Protein AF-A0A965MC93-F1 (afdb_monomer_lite)

pLDDT: mean 71.39, std 23.93, range [24.12, 95.5]

Structure (mmCIF, N/CA/C/O backbone):
data_AF-A0A965MC93-F1
#
_entry.id   AF-A0A965MC93-F1
#
loop_
_atom_site.group_PDB
_atom_site.id
_atom_site.type_symbol
_atom_site.label_atom_id
_atom_site.label_alt_id
_atom_site.label_comp_id
_atom_site.label_asym_id
_atom_site.label_entity_id
_atom_site.label_seq_id
_atom_site.pdbx_PDB_ins_code
_atom_site.Cartn_x
_atom_site.Cartn_y
_atom_site.Cartn_z
_atom_site.occupancy
_atom_site.B_iso_or_equiv
_atom_site.auth_seq_id
_atom_site.auth_comp_id
_atom_site.auth_asym_id
_atom_site.auth_atom_id
_atom_site.pdbx_PDB_model_num
ATOM 1 N N . MET A 1 1 ? -0.586 -30.052 -38.238 1.00 35.34 1 MET A N 1
ATOM 2 C CA . MET A 1 1 ? -1.364 -30.406 -37.027 1.00 35.34 1 MET A CA 1
ATOM 3 C C . MET A 1 1 ? -1.507 -29.169 -36.151 1.00 35.34 1 MET A C 1
ATOM 5 O O . MET A 1 1 ? -0.523 -28.481 -35.921 1.00 35.34 1 MET A O 1
ATOM 9 N N . ARG A 1 2 ? -2.743 -28.828 -35.774 1.00 31.88 2 ARG A N 1
ATOM 10 C CA . ARG A 1 2 ? -3.119 -27.578 -35.096 1.00 31.88 2 ARG A CA 1
ATOM 11 C C . ARG A 1 2 ? -2.665 -27.568 -33.629 1.00 31.88 2 ARG A C 1
ATOM 13 O O . ARG A 1 2 ? -2.900 -28.540 -32.922 1.00 31.88 2 ARG A O 1
ATOM 20 N N . ARG A 1 3 ? -2.168 -26.423 -33.151 1.00 27.72 3 ARG A N 1
ATOM 21 C CA . ARG A 1 3 ? -2.520 -25.893 -31.823 1.00 27.72 3 ARG A CA 1
ATOM 22 C C . ARG A 1 3 ? -2.884 -24.423 -31.982 1.00 27.72 3 ARG A C 1
ATOM 24 O O . ARG A 1 3 ? -2.037 -23.551 -32.120 1.00 27.72 3 ARG A O 1
ATOM 31 N N . THR A 1 4 ? -4.185 -24.195 -32.053 1.00 34.78 4 THR A N 1
ATOM 32 C CA . THR A 1 4 ? -4.846 -22.899 -31.948 1.00 34.78 4 THR A CA 1
ATOM 33 C C . THR A 1 4 ? -4.610 -22.321 -30.556 1.00 34.78 4 THR A C 1
ATOM 35 O O . THR A 1 4 ? -5.043 -22.907 -29.568 1.00 34.78 4 THR A O 1
ATOM 38 N N . GLY A 1 5 ? -3.942 -21.172 -30.485 1.00 28.36 5 GLY A N 1
ATOM 39 C CA . GLY A 1 5 ? -3.924 -20.305 -29.312 1.00 28.36 5 GLY A CA 1
ATOM 40 C C . GLY A 1 5 ? -4.488 -18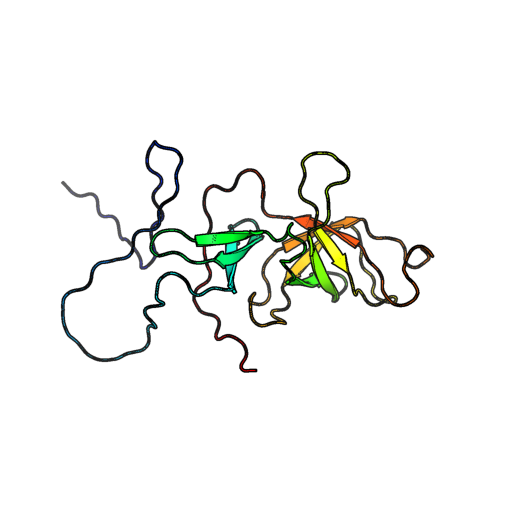.948 -29.713 1.00 28.36 5 GLY A C 1
ATOM 41 O O . GLY A 1 5 ? -3.865 -18.221 -30.482 1.00 28.36 5 GLY A O 1
ATOM 42 N N . ILE A 1 6 ? -5.687 -18.626 -29.235 1.00 34.22 6 ILE A N 1
ATOM 43 C CA . ILE A 1 6 ? -6.289 -17.300 -29.386 1.00 34.22 6 ILE A CA 1
ATOM 44 C C . ILE A 1 6 ? -5.536 -16.369 -28.432 1.00 34.22 6 ILE A C 1
ATOM 46 O O . ILE A 1 6 ? -5.734 -16.424 -27.222 1.00 34.22 6 ILE A O 1
ATOM 50 N N . CYS A 1 7 ? -4.636 -15.540 -28.963 1.00 29.81 7 CYS A N 1
ATOM 51 C CA . CYS A 1 7 ? -3.911 -14.554 -28.166 1.00 29.81 7 CYS A CA 1
ATOM 52 C C . CYS A 1 7 ? -4.697 -13.236 -28.169 1.00 29.81 7 CYS A C 1
ATOM 54 O O . CYS A 1 7 ? -4.572 -12.404 -29.067 1.00 29.81 7 CYS A O 1
ATOM 56 N N . GLY A 1 8 ? -5.587 -13.075 -27.191 1.00 32.16 8 GLY A N 1
ATOM 57 C CA . GLY A 1 8 ? -6.317 -11.829 -26.983 1.00 32.16 8 GLY A CA 1
ATOM 58 C C . GLY A 1 8 ? -5.408 -10.737 -26.412 1.00 32.16 8 GLY A C 1
ATOM 59 O O . GLY A 1 8 ? -4.901 -10.898 -25.312 1.00 32.16 8 GLY A O 1
ATOM 60 N N . ARG A 1 9 ? -5.234 -9.633 -27.159 1.00 37.16 9 ARG A N 1
ATOM 61 C CA . ARG A 1 9 ? -4.970 -8.225 -26.747 1.00 37.16 9 ARG A CA 1
ATOM 62 C C . ARG A 1 9 ? -4.252 -7.918 -25.409 1.00 37.16 9 ARG A C 1
ATOM 64 O O . ARG A 1 9 ? -4.525 -6.881 -24.809 1.00 37.16 9 ARG A O 1
ATOM 71 N N . LYS A 1 10 ? -3.312 -8.729 -24.932 1.00 31.97 10 LYS A N 1
ATOM 72 C CA . LYS A 1 10 ? -2.511 -8.403 -23.744 1.00 31.97 10 LYS A CA 1
ATOM 73 C C . LYS A 1 10 ? -1.026 -8.538 -24.042 1.00 31.97 10 LYS A C 1
ATOM 75 O O . LYS A 1 10 ? -0.585 -9.502 -24.657 1.00 31.97 10 LYS A O 1
ATOM 80 N N . THR A 1 11 ? -0.276 -7.532 -23.610 1.00 36.38 11 THR A N 1
ATOM 81 C CA . THR A 1 11 ? 1.182 -7.521 -23.522 1.00 36.38 11 THR A CA 1
ATOM 82 C C . THR A 1 11 ? 1.639 -8.766 -22.765 1.00 36.38 11 THR A C 1
ATOM 84 O O . THR A 1 11 ? 1.260 -8.965 -21.612 1.00 36.38 11 THR A O 1
ATOM 87 N N . CYS A 1 12 ? 2.426 -9.622 -23.415 1.00 29.42 12 CYS A N 1
ATOM 88 C CA . CYS A 1 12 ? 3.038 -10.774 -22.762 1.00 29.42 12 CYS A CA 1
ATOM 89 C C . CYS A 1 12 ? 4.354 -10.353 -22.099 1.00 29.42 12 CYS A C 1
ATOM 91 O O . CYS A 1 12 ? 5.204 -9.722 -22.729 1.00 29.42 12 CYS A O 1
ATOM 93 N N . VAL A 1 13 ? 4.526 -10.733 -20.834 1.00 34.88 13 VAL A N 1
ATOM 94 C CA . VAL A 1 13 ? 5.804 -10.674 -20.117 1.00 34.88 13 VAL A CA 1
ATOM 95 C C . VAL A 1 13 ? 6.437 -12.062 -20.228 1.00 34.88 13 VAL A C 1
ATOM 97 O O . VAL A 1 13 ? 5.774 -13.058 -19.948 1.00 34.88 13 VAL A O 1
ATOM 100 N N . CYS A 1 14 ? 7.692 -12.159 -20.669 1.00 28.88 14 CYS A N 1
ATOM 101 C CA . CYS A 1 14 ? 8.417 -13.433 -20.734 1.00 28.88 14 CYS A CA 1
ATOM 102 C C . CYS A 1 14 ? 9.660 -13.386 -19.836 1.00 28.88 14 CYS A C 1
ATOM 104 O O . CYS A 1 14 ? 10.414 -12.412 -19.854 1.00 28.88 14 CYS A O 1
ATOM 106 N N . LYS A 1 15 ? 9.902 -14.468 -19.086 1.00 29.84 15 LYS A N 1
ATOM 107 C CA . LYS A 1 15 ? 11.112 -14.678 -18.276 1.00 29.84 15 LYS A CA 1
ATOM 108 C C . LYS A 1 15 ? 12.049 -15.666 -18.987 1.00 29.84 15 LYS A C 1
ATOM 110 O O . LYS A 1 15 ? 11.664 -16.825 -19.139 1.00 29.84 15 LYS A O 1
ATOM 115 N N . PRO A 1 16 ? 13.271 -15.290 -19.408 1.00 31.86 16 PRO A N 1
ATOM 116 C CA . PRO A 1 16 ? 14.276 -16.264 -19.809 1.00 31.86 16 PRO A CA 1
ATOM 117 C C . PRO A 1 16 ? 14.968 -16.864 -18.575 1.00 31.86 16 PRO A C 1
ATOM 119 O O . PRO A 1 16 ? 14.957 -16.294 -17.481 1.00 31.86 16 PRO A O 1
ATOM 122 N N . ARG A 1 17 ? 15.626 -18.013 -18.777 1.00 29.58 17 ARG A N 1
ATOM 123 C CA . ARG A 1 17 ? 16.344 -18.834 -17.775 1.00 29.58 17 ARG A CA 1
ATOM 124 C C . ARG A 1 17 ? 17.416 -18.113 -16.930 1.00 29.58 17 ARG A C 1
ATOM 126 O O . ARG A 1 17 ? 17.973 -18.736 -16.039 1.00 29.58 17 ARG A O 1
ATOM 133 N N . SER A 1 18 ? 17.697 -16.833 -17.169 1.00 34.28 18 SER A N 1
ATOM 134 C CA . SER A 1 18 ? 18.716 -16.030 -16.476 1.00 34.28 18 SER A CA 1
ATOM 135 C C . SER A 1 18 ? 18.192 -15.207 -15.288 1.00 34.28 18 SER A C 1
ATOM 137 O O . SER A 1 18 ? 18.920 -14.380 -14.747 1.00 34.28 18 SER A O 1
ATOM 139 N N . GLY A 1 19 ? 16.929 -15.383 -14.881 1.00 32.41 19 GLY A N 1
ATOM 140 C CA . GLY A 1 19 ? 16.374 -14.713 -13.693 1.00 32.41 19 GLY A CA 1
ATOM 141 C C . GLY A 1 19 ? 16.020 -13.229 -13.878 1.00 32.41 19 GLY A C 1
ATOM 142 O O . GLY A 1 19 ? 15.586 -12.592 -12.924 1.00 32.41 19 GLY A O 1
ATOM 143 N N . ARG A 1 20 ? 16.139 -12.680 -15.094 1.00 29.98 20 ARG A N 1
ATOM 144 C CA . ARG A 1 20 ? 15.870 -11.269 -15.421 1.00 29.98 20 ARG A CA 1
ATOM 145 C C . ARG A 1 20 ? 14.564 -11.116 -16.209 1.00 29.98 20 ARG A C 1
ATOM 147 O O . ARG A 1 20 ? 14.372 -11.780 -17.221 1.00 29.98 20 ARG A O 1
ATOM 154 N N . TRP A 1 21 ? 13.685 -10.217 -15.774 1.00 35.75 21 TRP A N 1
ATOM 155 C CA . TRP A 1 21 ? 12.392 -9.954 -16.422 1.00 35.75 21 TRP A CA 1
ATOM 156 C C . TRP A 1 21 ? 12.528 -8.960 -17.581 1.00 35.75 21 TRP A C 1
ATOM 158 O O . TRP A 1 21 ? 13.259 -7.978 -17.471 1.00 35.75 21 TRP A O 1
ATOM 168 N N . THR A 1 22 ? 11.860 -9.216 -18.711 1.00 33.00 22 THR A N 1
ATOM 169 C CA . THR A 1 22 ? 11.870 -8.350 -19.907 1.00 33.00 22 THR A CA 1
ATOM 170 C C . THR A 1 22 ? 10.449 -8.189 -20.453 1.00 33.00 22 THR A C 1
ATOM 172 O O . THR A 1 22 ? 9.697 -9.160 -20.530 1.00 33.00 22 THR A O 1
ATOM 175 N N . ILE A 1 23 ? 10.085 -6.966 -20.848 1.00 37.91 23 ILE A N 1
ATOM 176 C CA . ILE A 1 23 ? 8.825 -6.651 -21.538 1.00 37.91 23 ILE A CA 1
ATOM 177 C C . ILE A 1 23 ? 9.171 -6.316 -22.996 1.00 37.91 23 ILE A C 1
ATOM 179 O O . ILE A 1 23 ? 9.968 -5.412 -23.240 1.00 37.91 23 ILE A O 1
ATOM 183 N N . CYS A 1 24 ? 8.585 -7.029 -23.961 1.00 35.44 24 CYS A N 1
ATOM 184 C CA . CYS A 1 24 ? 8.804 -6.808 -25.396 1.00 35.44 24 CYS A CA 1
ATOM 185 C C . CYS A 1 24 ? 7.547 -6.205 -26.044 1.00 35.44 24 CYS A C 1
ATOM 187 O O . CYS A 1 24 ? 6.463 -6.776 -25.941 1.00 35.44 24 CYS A O 1
ATOM 189 N N . GLY A 1 25 ? 7.686 -5.059 -26.719 1.00 35.97 25 GLY A N 1
ATOM 190 C CA . GLY A 1 25 ? 6.600 -4.422 -27.478 1.00 35.97 25 GLY A CA 1
ATOM 191 C C . GLY A 1 25 ? 6.491 -4.924 -28.932 1.00 35.97 25 GLY A C 1
ATOM 192 O O . GLY A 1 25 ? 7.478 -5.431 -29.474 1.00 35.97 25 GLY A O 1
ATOM 193 N N . PRO A 1 26 ? 5.319 -4.788 -29.588 1.00 39.75 26 PRO A N 1
ATOM 194 C CA . PRO A 1 26 ? 5.121 -5.192 -30.983 1.00 39.75 26 PRO A CA 1
ATOM 195 C C . PRO A 1 26 ? 5.768 -4.207 -31.977 1.00 39.75 26 PRO A C 1
ATOM 197 O O . PRO A 1 26 ? 5.678 -2.992 -31.807 1.00 39.75 26 PRO A O 1
ATOM 200 N N . LYS A 1 27 ? 6.399 -4.729 -33.040 1.00 38.47 27 LYS A N 1
ATOM 201 C CA . LYS A 1 27 ? 6.907 -3.939 -34.181 1.00 38.47 27 LYS A CA 1
ATOM 202 C C . LYS A 1 27 ? 5.759 -3.576 -35.132 1.00 38.47 27 LYS A C 1
ATOM 204 O O . LYS A 1 27 ? 4.927 -4.432 -35.420 1.00 38.47 27 LYS A O 1
ATOM 209 N N . THR A 1 28 ? 5.740 -2.351 -35.660 1.00 41.00 28 THR A N 1
ATOM 210 C CA . THR A 1 28 ? 4.736 -1.878 -36.629 1.00 41.00 28 THR A CA 1
ATOM 211 C C . THR A 1 28 ? 5.352 -1.544 -37.991 1.00 41.00 28 THR A C 1
ATOM 213 O O . THR A 1 28 ? 6.271 -0.738 -38.097 1.00 41.00 28 THR A O 1
ATOM 216 N N . THR A 1 29 ? 4.773 -2.109 -39.049 1.00 38.56 29 THR A N 1
ATOM 217 C CA . THR A 1 29 ? 4.767 -1.565 -40.416 1.00 38.56 29 THR A CA 1
ATOM 218 C C . THR A 1 29 ? 3.340 -1.681 -40.953 1.00 38.56 29 THR A C 1
ATOM 220 O O . THR A 1 29 ? 2.737 -2.746 -40.848 1.00 38.56 29 THR A O 1
ATOM 223 N N . GLY A 1 30 ? 2.799 -0.601 -41.530 1.00 31.44 30 GLY A N 1
ATOM 224 C CA . GLY A 1 30 ? 1.572 -0.645 -42.342 1.00 31.44 30 GLY A CA 1
ATOM 225 C C . GLY A 1 30 ? 0.481 0.359 -41.955 1.00 31.44 30 GLY A C 1
ATOM 226 O O . GLY A 1 30 ? 0.020 0.399 -40.824 1.00 31.44 30 GLY A O 1
ATOM 227 N N . SER A 1 31 ? 0.086 1.165 -42.938 1.00 41.12 31 SER A N 1
ATOM 228 C CA . SER A 1 31 ? -0.767 2.361 -42.932 1.00 41.12 31 SER A CA 1
ATOM 229 C C . SER A 1 31 ? -2.278 2.136 -42.733 1.00 41.12 31 SER A C 1
ATOM 231 O O . SER A 1 31 ? -2.848 1.257 -43.373 1.00 41.12 31 SER A O 1
ATOM 233 N N . GLY A 1 32 ? -2.956 3.030 -41.993 1.00 27.62 32 GLY A N 1
ATOM 234 C CA . GLY A 1 32 ? -4.428 3.149 -41.999 1.00 27.62 32 GLY A CA 1
ATOM 235 C C . GLY A 1 32 ? -5.016 3.937 -40.815 1.00 27.62 32 GLY A C 1
ATOM 236 O O . GLY A 1 32 ? -4.860 3.545 -39.669 1.00 27.62 32 GLY A O 1
ATOM 237 N N . ARG A 1 33 ? -5.680 5.065 -41.102 1.00 30.86 33 ARG A N 1
ATOM 238 C CA . ARG A 1 33 ? -6.263 6.092 -40.203 1.00 30.86 33 ARG A CA 1
ATOM 239 C C . ARG A 1 33 ? -7.070 5.588 -38.982 1.00 30.86 33 ARG A C 1
ATOM 241 O O . ARG A 1 33 ? -8.071 4.910 -39.155 1.00 30.86 33 ARG A O 1
ATOM 248 N N . CYS A 1 34 ? -6.735 6.055 -37.774 1.00 30.58 34 CYS A N 1
ATOM 249 C CA . CYS A 1 34 ? -7.416 7.113 -36.990 1.00 30.58 34 CYS A CA 1
ATOM 250 C C . CYS A 1 34 ? -6.975 6.985 -35.519 1.00 30.58 34 CYS A C 1
ATOM 252 O O . CYS A 1 34 ? -7.141 5.947 -34.883 1.00 30.58 34 CYS A O 1
ATOM 254 N N . TRP A 1 35 ? -6.327 8.020 -34.994 1.00 32.94 35 TRP A N 1
ATOM 255 C CA . TRP A 1 35 ? -5.583 7.961 -33.739 1.00 32.94 35 TRP A CA 1
ATOM 256 C C . TRP A 1 35 ? -6.504 8.030 -32.516 1.00 32.94 35 TRP A C 1
ATOM 258 O O . TRP A 1 35 ? -7.171 9.039 -32.312 1.00 32.94 35 TRP A O 1
ATOM 268 N N . ARG A 1 36 ? -6.451 7.013 -31.644 1.00 25.75 36 ARG A N 1
ATOM 269 C CA . ARG A 1 36 ? -6.582 7.193 -30.184 1.00 25.75 36 ARG A CA 1
ATOM 270 C C . ARG A 1 36 ? -5.977 6.032 -29.393 1.00 25.75 36 ARG A C 1
ATOM 272 O O . ARG A 1 36 ? -6.585 5.486 -28.484 1.00 25.75 36 ARG A O 1
ATOM 279 N N . SER A 1 37 ? -4.745 5.665 -29.714 1.00 24.12 37 SER A N 1
ATOM 280 C CA . SER A 1 37 ? -3.878 5.019 -28.735 1.00 24.12 37 SER A CA 1
ATOM 281 C C . SER A 1 37 ? -2.600 5.822 -28.708 1.00 24.12 37 SER A C 1
ATOM 283 O O . SER A 1 37 ? -1.839 5.818 -29.676 1.00 24.12 37 SER A O 1
ATOM 285 N N . VAL A 1 38 ? -2.404 6.555 -27.615 1.00 28.42 38 VAL A N 1
ATOM 286 C CA . VAL A 1 38 ? -1.085 7.050 -27.249 1.00 28.42 38 VAL A CA 1
ATOM 287 C C . VAL A 1 38 ? -0.201 5.811 -27.252 1.00 28.42 38 VAL A C 1
ATOM 289 O O . VAL A 1 38 ? -0.354 4.935 -26.403 1.00 28.42 38 VAL A O 1
ATOM 292 N N . ILE A 1 39 ? 0.667 5.698 -28.257 1.00 35.91 39 ILE A N 1
ATOM 293 C CA . ILE A 1 39 ? 1.870 4.893 -28.131 1.00 35.91 39 ILE A CA 1
ATOM 294 C C . ILE A 1 39 ? 2.591 5.595 -26.993 1.00 35.91 39 ILE A C 1
ATOM 296 O O . ILE A 1 39 ? 3.244 6.616 -27.208 1.00 35.91 39 ILE A O 1
ATOM 300 N N . SER A 1 40 ? 2.354 5.169 -25.753 1.00 32.72 40 SER A N 1
ATOM 301 C CA . SER A 1 40 ? 3.154 5.703 -24.675 1.00 32.72 40 SER A CA 1
ATOM 302 C C . SER A 1 40 ? 4.541 5.182 -24.984 1.00 32.72 40 SER A C 1
ATOM 304 O O . SER A 1 40 ? 4.772 3.970 -24.974 1.00 32.72 40 SER A O 1
ATOM 306 N N . ASN A 1 41 ? 5.414 6.122 -25.336 1.00 36.22 41 ASN A N 1
ATOM 307 C CA . ASN A 1 41 ? 6.859 6.047 -25.205 1.00 36.22 41 ASN A CA 1
ATOM 308 C C . ASN A 1 41 ? 7.282 5.118 -24.055 1.00 36.22 41 ASN A C 1
ATOM 310 O O . ASN A 1 41 ? 6.478 4.910 -23.140 1.00 36.22 41 ASN A O 1
ATOM 314 N N . PRO A 1 42 ? 8.536 4.613 -24.054 1.00 49.12 42 PRO A N 1
ATOM 315 C CA . PRO A 1 42 ? 9.088 3.860 -22.924 1.00 49.12 42 PRO A CA 1
ATOM 316 C C . PRO A 1 42 ? 8.561 4.457 -21.620 1.00 49.12 42 PRO A C 1
ATOM 318 O O . PRO A 1 42 ? 8.741 5.648 -21.375 1.00 49.12 42 PRO A O 1
ATOM 321 N N . THR A 1 43 ? 7.738 3.649 -20.947 1.00 58.78 43 THR A N 1
ATOM 322 C CA . THR A 1 43 ? 6.852 3.953 -19.815 1.00 58.78 43 THR A CA 1
ATOM 323 C C . THR A 1 43 ? 7.032 5.347 -19.219 1.00 58.78 43 THR A C 1
ATOM 325 O O . THR A 1 43 ? 8.033 5.588 -18.574 1.00 58.78 43 THR A O 1
ATOM 328 N N . ALA A 1 44 ? 6.063 6.259 -19.356 1.00 70.38 44 ALA A N 1
ATOM 329 C CA . ALA A 1 44 ? 6.073 7.529 -18.618 1.00 70.38 44 ALA A CA 1
ATOM 330 C C . ALA A 1 44 ? 6.426 7.335 -17.124 1.00 70.38 44 ALA A C 1
ATOM 332 O O . ALA A 1 44 ? 6.016 6.348 -16.497 1.00 70.38 44 ALA A O 1
ATOM 333 N N . SER A 1 45 ? 7.209 8.261 -16.570 1.00 79.06 45 SER A N 1
ATOM 334 C CA . SER A 1 45 ? 7.506 8.298 -15.138 1.00 79.06 45 SER A CA 1
ATOM 335 C C . SER A 1 45 ? 6.222 8.506 -14.331 1.00 79.06 45 SER A C 1
ATOM 337 O O . SER A 1 45 ? 5.240 9.046 -14.842 1.00 79.06 45 SER A O 1
ATOM 339 N N . TRP A 1 46 ? 6.233 8.073 -13.070 1.00 84.75 46 TRP A N 1
ATOM 340 C CA . TRP A 1 46 ? 5.114 8.205 -12.132 1.00 84.75 46 TRP A CA 1
ATOM 341 C C . TRP A 1 46 ? 3.855 7.412 -12.509 1.00 84.75 46 TRP A C 1
ATOM 343 O O . TRP A 1 46 ? 2.740 7.815 -12.196 1.00 84.75 46 TRP A O 1
ATOM 353 N N . GLN A 1 47 ? 4.017 6.261 -13.155 1.00 88.06 47 GLN A N 1
ATOM 354 C CA . GLN A 1 47 ? 2.923 5.319 -13.384 1.00 88.06 47 GLN A CA 1
ATOM 355 C C . GLN A 1 47 ? 2.835 4.289 -12.260 1.00 88.06 47 GLN A C 1
ATOM 357 O O . GLN A 1 47 ? 3.870 3.843 -11.765 1.00 88.06 47 GLN A O 1
ATOM 362 N N . PRO A 1 48 ? 1.630 3.857 -11.873 1.00 90.62 48 PRO A N 1
ATOM 363 C CA . PRO A 1 48 ? 1.455 2.904 -10.792 1.00 90.62 48 PRO A CA 1
ATOM 364 C C . PRO A 1 48 ? 1.834 1.493 -11.260 1.00 90.62 48 PRO A C 1
ATOM 366 O O . PRO A 1 48 ? 1.516 1.063 -12.374 1.00 90.62 48 PRO A O 1
ATOM 369 N N . VAL A 1 49 ? 2.512 0.773 -10.375 1.00 91.00 49 VAL A N 1
ATOM 370 C CA . VAL A 1 49 ? 2.981 -0.598 -10.564 1.00 91.00 49 VAL A CA 1
ATOM 371 C C . VAL A 1 49 ? 2.230 -1.498 -9.597 1.00 91.00 49 VAL A C 1
ATOM 373 O O . VAL A 1 49 ? 2.229 -1.269 -8.384 1.00 91.00 49 VAL A O 1
ATOM 376 N N . VAL A 1 50 ? 1.580 -2.521 -10.138 1.00 91.75 50 VAL A N 1
ATOM 377 C CA . VAL A 1 50 ? 0.667 -3.391 -9.397 1.00 91.75 50 VAL A CA 1
ATOM 378 C C . VAL A 1 50 ? 0.949 -4.864 -9.658 1.00 91.75 50 VAL A C 1
ATOM 380 O O . VAL A 1 50 ? 1.474 -5.257 -10.701 1.00 91.75 50 VAL A O 1
ATOM 383 N N . THR A 1 51 ? 0.545 -5.685 -8.702 1.00 90.00 51 THR A N 1
ATOM 384 C CA . THR A 1 51 ? 0.457 -7.143 -8.804 1.00 90.00 51 THR A CA 1
ATOM 385 C C . THR A 1 51 ? -1.000 -7.565 -8.601 1.00 90.00 51 THR A C 1
ATOM 387 O O . THR A 1 51 ? -1.797 -6.771 -8.095 1.00 90.00 51 THR A O 1
ATOM 390 N N . PRO A 1 52 ? -1.373 -8.818 -8.917 1.00 87.75 52 PRO A N 1
ATOM 391 C CA . PRO A 1 52 ? -2.701 -9.337 -8.583 1.00 87.75 52 PRO A CA 1
ATOM 392 C C . PRO A 1 52 ? -3.029 -9.291 -7.082 1.00 87.75 52 PRO A C 1
ATOM 394 O O . PRO A 1 52 ? -4.199 -9.316 -6.716 1.00 87.75 52 PRO A O 1
ATOM 397 N N . ARG A 1 53 ? -2.006 -9.241 -6.215 1.00 89.12 53 ARG A N 1
ATOM 398 C CA . ARG A 1 53 ? -2.164 -9.197 -4.755 1.00 89.12 53 ARG A CA 1
ATOM 399 C C . ARG A 1 53 ? -2.302 -7.780 -4.206 1.00 89.12 53 ARG A C 1
ATOM 401 O O . ARG A 1 53 ? -2.920 -7.603 -3.165 1.00 89.12 53 ARG A O 1
ATOM 408 N N . GLY A 1 54 ? -1.732 -6.783 -4.878 1.00 91.88 54 GLY A N 1
ATOM 409 C CA . GLY A 1 54 ? -1.760 -5.400 -4.414 1.00 91.88 54 GLY A CA 1
ATOM 410 C C . GLY A 1 54 ? -0.765 -4.493 -5.129 1.00 91.88 54 GLY A C 1
ATOM 411 O O . GLY A 1 54 ? -0.063 -4.898 -6.062 1.00 91.88 54 GLY A O 1
ATOM 412 N N . ILE A 1 55 ? -0.712 -3.242 -4.686 1.00 93.00 55 ILE A N 1
ATOM 413 C CA . ILE A 1 55 ? 0.213 -2.236 -5.211 1.00 93.00 55 ILE A CA 1
ATOM 414 C C . ILE A 1 55 ? 1.638 -2.533 -4.758 1.00 93.00 55 ILE A C 1
ATOM 416 O O . ILE A 1 55 ? 1.884 -2.864 -3.605 1.00 93.00 55 ILE A O 1
ATOM 420 N N . VAL A 1 56 ? 2.577 -2.357 -5.684 1.00 92.31 56 VAL A N 1
ATOM 421 C CA . VAL A 1 56 ? 4.016 -2.465 -5.422 1.00 92.31 56 VAL A CA 1
ATOM 422 C C . VAL A 1 56 ? 4.640 -1.086 -5.256 1.00 92.31 56 VAL A C 1
ATOM 424 O O . VAL A 1 56 ? 5.486 -0.885 -4.390 1.00 92.31 56 VAL A O 1
ATOM 427 N N . GLY A 1 57 ? 4.231 -0.125 -6.087 1.00 91.50 57 GLY A N 1
ATOM 428 C CA . GLY A 1 57 ? 4.827 1.204 -6.093 1.00 91.50 57 GLY A CA 1
ATOM 429 C C . GLY A 1 57 ? 4.519 1.987 -7.359 1.00 91.50 57 GLY A C 1
ATOM 430 O O . GLY A 1 57 ? 3.468 1.808 -7.973 1.00 91.50 57 GLY A O 1
ATOM 431 N N . LYS A 1 58 ? 5.445 2.854 -7.764 1.00 89.75 58 LYS A N 1
ATOM 432 C CA . LYS A 1 58 ? 5.334 3.683 -8.971 1.00 89.75 58 LYS A CA 1
ATOM 433 C C . LYS A 1 58 ? 6.635 3.715 -9.766 1.00 89.75 58 LYS A C 1
ATOM 435 O O . LYS A 1 58 ? 7.719 3.543 -9.212 1.00 89.75 58 LYS A O 1
ATOM 440 N N . THR A 1 59 ? 6.550 3.940 -11.072 1.00 89.06 59 THR A N 1
ATOM 441 C CA . THR A 1 59 ? 7.733 4.089 -11.923 1.00 89.06 59 THR A CA 1
ATOM 442 C C . THR A 1 59 ? 8.480 5.368 -11.548 1.00 89.06 59 THR A C 1
ATOM 444 O O . THR A 1 59 ? 7.896 6.444 -11.433 1.00 89.06 59 THR A O 1
ATOM 447 N N . GLY A 1 60 ? 9.785 5.245 -11.326 1.00 85.44 60 GLY A N 1
ATOM 448 C CA . GLY A 1 60 ? 10.696 6.361 -11.106 1.00 85.44 60 GLY A CA 1
ATOM 449 C C . GLY A 1 60 ? 11.437 6.684 -12.398 1.00 85.44 60 GLY A C 1
ATOM 450 O O . GLY A 1 60 ? 10.848 7.137 -13.379 1.00 85.44 60 GLY A O 1
ATOM 451 N N . THR A 1 61 ? 12.745 6.427 -12.412 1.00 82.19 61 THR A N 1
ATOM 452 C CA . THR A 1 61 ? 13.590 6.649 -13.589 1.00 82.19 61 THR A CA 1
ATOM 453 C C . THR A 1 61 ? 13.301 5.627 -14.681 1.00 82.19 61 THR A C 1
ATOM 455 O O . THR A 1 61 ? 13.435 4.420 -14.472 1.00 82.19 61 THR A O 1
ATOM 458 N N . VAL A 1 62 ? 12.979 6.120 -15.871 1.00 84.19 62 VAL A N 1
ATOM 459 C CA . VAL A 1 62 ? 12.695 5.295 -17.045 1.00 84.19 62 VAL A CA 1
ATOM 460 C C . VAL A 1 62 ? 13.856 5.427 -18.021 1.00 84.19 62 VAL A C 1
ATOM 462 O O . VAL A 1 62 ? 14.172 6.516 -18.493 1.00 84.19 62 VAL A O 1
ATOM 465 N N . GLY A 1 63 ? 14.517 4.308 -18.295 1.00 77.69 63 GLY A N 1
ATOM 466 C CA . GLY A 1 63 ? 15.523 4.174 -19.337 1.00 77.69 63 GLY A CA 1
ATOM 467 C C . GLY A 1 63 ? 14.924 3.650 -20.642 1.00 77.69 63 GLY A C 1
ATOM 468 O O . GLY A 1 63 ? 13.732 3.377 -20.755 1.00 77.69 63 GLY A O 1
ATOM 469 N N . ARG A 1 64 ? 15.781 3.464 -21.650 1.00 76.44 64 ARG A N 1
ATOM 470 C CA . ARG A 1 64 ? 15.355 2.972 -22.973 1.00 76.44 64 ARG A CA 1
ATOM 471 C C . ARG A 1 64 ? 14.830 1.533 -22.943 1.00 76.44 64 ARG A C 1
ATOM 473 O O . ARG A 1 64 ? 13.961 1.191 -23.734 1.00 76.44 64 ARG A O 1
ATOM 480 N N . THR A 1 65 ? 15.378 0.700 -22.059 1.00 78.56 65 THR A N 1
ATOM 481 C CA . THR A 1 65 ? 15.082 -0.743 -21.973 1.00 78.56 65 THR A CA 1
ATOM 482 C C . THR A 1 65 ? 14.708 -1.207 -20.567 1.00 78.56 65 THR A C 1
ATOM 484 O O . THR A 1 65 ? 14.224 -2.322 -20.397 1.00 78.56 65 THR A O 1
ATOM 487 N N . THR A 1 66 ? 14.933 -0.376 -19.551 1.00 76.38 66 THR A N 1
ATOM 488 C CA . THR A 1 66 ? 14.702 -0.707 -18.143 1.00 76.38 66 THR A CA 1
ATOM 489 C C . THR A 1 66 ? 14.030 0.457 -17.436 1.00 76.38 66 THR A C 1
ATOM 491 O O . THR A 1 66 ? 14.235 1.612 -17.795 1.00 76.38 66 THR A O 1
ATOM 494 N N . THR A 1 67 ? 13.236 0.155 -16.413 1.00 82.19 67 THR A N 1
ATOM 495 C CA . THR A 1 67 ? 12.588 1.162 -15.567 1.00 82.19 67 THR A CA 1
ATOM 496 C C . THR A 1 67 ? 12.858 0.823 -14.114 1.00 82.19 67 THR A C 1
ATOM 498 O O . THR A 1 67 ? 12.710 -0.329 -13.707 1.00 82.19 67 THR A O 1
ATOM 501 N N . ARG A 1 68 ? 13.269 1.822 -13.336 1.00 86.00 68 ARG A N 1
ATOM 502 C CA . ARG A 1 68 ? 13.375 1.718 -11.882 1.00 86.00 68 ARG A CA 1
ATOM 503 C C . ARG A 1 68 ? 12.005 1.970 -11.269 1.00 86.00 68 ARG A C 1
ATOM 505 O O . ARG A 1 68 ? 11.333 2.930 -11.643 1.00 86.00 68 ARG A O 1
ATOM 512 N N . VAL A 1 69 ? 11.603 1.117 -10.337 1.00 88.50 69 VAL A N 1
ATOM 513 C CA . VAL A 1 69 ? 10.346 1.247 -9.593 1.00 88.50 69 VAL A CA 1
ATOM 514 C C . VAL A 1 69 ? 10.675 1.712 -8.182 1.00 88.50 69 VAL A C 1
ATOM 516 O O . VAL A 1 69 ? 11.558 1.156 -7.538 1.00 88.50 69 VAL A O 1
ATOM 519 N N . MET A 1 70 ? 9.977 2.747 -7.732 1.00 89.56 70 MET A N 1
ATOM 520 C CA . MET A 1 70 ? 9.987 3.212 -6.353 1.00 89.56 70 MET A CA 1
ATOM 521 C C . MET A 1 70 ? 8.881 2.466 -5.608 1.00 89.56 70 MET A C 1
ATOM 523 O O . MET A 1 70 ? 7.716 2.564 -5.997 1.00 89.56 70 MET A O 1
ATOM 527 N N . LEU A 1 71 ? 9.255 1.685 -4.598 1.00 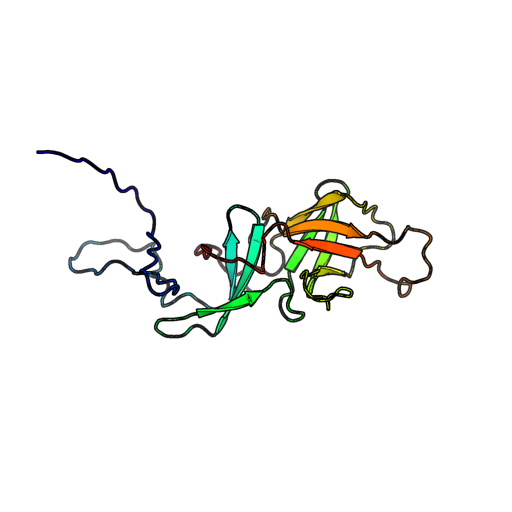90.12 71 LEU A N 1
ATOM 528 C CA . LEU A 1 71 ? 8.336 0.838 -3.837 1.00 90.12 71 LEU A CA 1
ATOM 529 C C . LEU A 1 71 ? 7.495 1.662 -2.862 1.00 90.12 71 LEU A C 1
ATOM 531 O O . LEU A 1 71 ? 7.938 2.709 -2.408 1.00 90.12 71 LEU A O 1
ATOM 535 N N . ILE A 1 72 ? 6.320 1.159 -2.479 1.00 91.50 72 ILE A N 1
ATOM 536 C CA . ILE A 1 72 ? 5.491 1.780 -1.427 1.00 91.50 72 ILE A CA 1
ATOM 537 C C . ILE A 1 72 ? 6.163 1.795 -0.047 1.00 91.50 72 ILE A C 1
ATOM 539 O O . ILE A 1 72 ? 5.790 2.604 0.793 1.00 91.50 72 ILE A O 1
ATOM 543 N N . SER A 1 73 ? 7.160 0.933 0.166 1.00 88.25 73 SER A N 1
ATOM 544 C CA . SER A 1 73 ? 7.995 0.904 1.369 1.00 88.25 73 SER A CA 1
ATOM 545 C C . SER A 1 73 ? 9.083 1.982 1.383 1.00 88.25 73 SER A C 1
ATOM 547 O O . SER A 1 73 ? 9.834 2.067 2.345 1.00 88.25 73 SER A O 1
ATOM 549 N N . ASP A 1 74 ? 9.206 2.782 0.323 1.00 87.81 74 ASP A N 1
ATOM 550 C CA . ASP A 1 74 ? 10.101 3.938 0.271 1.00 87.81 74 ASP A CA 1
ATOM 551 C C . ASP A 1 74 ? 9.374 5.183 0.807 1.00 87.81 74 ASP A C 1
ATOM 553 O O . ASP A 1 74 ? 8.222 5.450 0.448 1.00 87.81 74 ASP A O 1
ATOM 557 N N . GLU A 1 75 ? 10.042 5.987 1.632 1.00 88.19 75 GLU A N 1
ATOM 558 C CA . GLU A 1 75 ? 9.503 7.237 2.194 1.00 88.19 75 GLU A CA 1
ATOM 559 C C . GLU A 1 75 ? 9.107 8.258 1.107 1.00 88.19 75 GLU A C 1
ATOM 561 O O . GLU A 1 75 ? 8.196 9.077 1.281 1.00 88.19 75 GLU A O 1
ATOM 566 N N . ASN A 1 76 ? 9.750 8.194 -0.063 1.00 88.25 76 ASN A N 1
ATOM 567 C CA . ASN A 1 76 ? 9.446 9.047 -1.211 1.00 88.25 76 ASN A CA 1
ATOM 568 C C . ASN A 1 76 ? 8.190 8.582 -1.974 1.00 88.25 76 ASN A C 1
ATOM 570 O O . ASN A 1 76 ? 7.613 9.329 -2.785 1.00 88.25 76 ASN A O 1
ATOM 574 N N . CYS A 1 77 ? 7.719 7.358 -1.724 1.00 88.62 77 CYS A N 1
ATOM 575 C CA . CYS A 1 77 ? 6.519 6.817 -2.343 1.00 88.62 77 CYS A CA 1
ATOM 576 C C . CYS A 1 77 ? 5.264 7.122 -1.529 1.00 88.62 77 CYS A C 1
ATOM 578 O O . CYS A 1 77 ? 4.657 6.252 -0.915 1.00 88.62 77 CYS A O 1
ATOM 580 N N . LYS A 1 78 ? 4.817 8.374 -1.611 1.00 92.62 78 LYS A N 1
ATOM 581 C CA . LYS A 1 78 ? 3.547 8.794 -1.013 1.00 92.62 78 LYS A CA 1
ATOM 582 C C . LYS A 1 78 ? 2.361 8.283 -1.830 1.00 92.62 78 LYS A C 1
ATOM 584 O O . LYS A 1 78 ? 2.305 8.511 -3.044 1.00 92.62 78 LYS A O 1
ATOM 589 N N . VAL A 1 79 ? 1.411 7.638 -1.158 1.00 93.62 79 VAL A N 1
ATOM 590 C CA . VAL A 1 79 ? 0.167 7.119 -1.741 1.00 93.62 79 VAL A CA 1
ATOM 591 C C . VAL A 1 79 ? -1.015 7.619 -0.920 1.00 93.62 79 VAL A C 1
ATOM 593 O O . VAL A 1 79 ? -1.047 7.452 0.295 1.00 93.62 79 VAL A O 1
ATOM 596 N N . SER A 1 80 ? -2.005 8.232 -1.563 1.00 94.62 80 SER A N 1
ATOM 597 C CA . SER A 1 80 ? -3.238 8.617 -0.875 1.00 94.62 80 SER A CA 1
ATOM 598 C C . SER A 1 80 ? -4.149 7.407 -0.702 1.00 94.62 80 SER A C 1
ATOM 600 O O . SER A 1 80 ? -4.517 6.751 -1.683 1.00 94.62 80 SER A O 1
ATOM 602 N N . VAL A 1 81 ? -4.524 7.131 0.546 1.00 95.38 81 VAL A N 1
ATOM 603 C CA . VAL A 1 81 ? -5.242 5.914 0.926 1.00 95.38 81 VAL A CA 1
ATOM 604 C C . VAL A 1 81 ? -6.503 6.202 1.735 1.00 95.38 81 VAL A C 1
ATOM 606 O O . VAL A 1 81 ? -6.637 7.255 2.364 1.00 95.38 81 VAL A O 1
ATOM 609 N N . LEU A 1 82 ? -7.432 5.254 1.682 1.00 94.12 82 LEU A N 1
ATOM 610 C CA . LEU A 1 82 ? -8.606 5.162 2.532 1.00 94.12 82 LEU A CA 1
ATOM 611 C C . LEU A 1 82 ? -8.692 3.766 3.155 1.00 94.12 82 LEU A C 1
ATOM 613 O O . LEU A 1 82 ? -8.272 2.788 2.536 1.00 94.12 82 LEU A O 1
ATOM 617 N N . THR A 1 83 ? -9.271 3.658 4.341 1.00 94.25 83 THR A N 1
ATOM 618 C CA . THR A 1 83 ? -9.705 2.371 4.891 1.00 94.25 83 THR A CA 1
ATOM 619 C C . THR A 1 83 ? -11.106 2.027 4.379 1.00 94.25 83 THR A C 1
ATOM 621 O O . THR A 1 83 ? -11.963 2.902 4.239 1.00 94.25 83 THR A O 1
ATOM 624 N N . GLU A 1 84 ? -11.338 0.757 4.045 1.00 91.06 84 GLU A N 1
ATOM 625 C CA . GLU A 1 84 ? -12.613 0.279 3.487 1.00 91.06 84 GLU A CA 1
ATOM 626 C C . GLU A 1 84 ? -13.733 0.230 4.540 1.00 91.06 84 GLU A C 1
ATOM 628 O O . GLU A 1 84 ? -14.884 0.502 4.210 1.00 91.06 84 GLU A O 1
ATOM 633 N N . GLY A 1 85 ? -13.407 -0.085 5.799 1.00 88.62 85 GLY A N 1
ATOM 634 C CA . GLY A 1 85 ? -14.393 -0.211 6.872 1.00 88.62 85 GLY A CA 1
ATOM 635 C C . GLY A 1 85 ? -14.766 1.140 7.470 1.00 88.62 85 GLY A C 1
ATOM 636 O O . GLY A 1 85 ? -15.915 1.574 7.407 1.00 88.62 85 GLY A O 1
ATOM 637 N N . SER A 1 86 ? -13.782 1.824 8.044 1.00 87.94 86 SER A N 1
ATOM 638 C CA . SER A 1 86 ? -14.008 3.052 8.797 1.00 87.94 86 SER A CA 1
ATOM 639 C C . SER A 1 86 ? -14.034 4.327 7.952 1.00 87.94 86 SER A C 1
ATOM 641 O O . SER A 1 86 ? -14.436 5.384 8.443 1.00 87.94 86 SER A O 1
ATOM 643 N N . GLY A 1 87 ? -13.597 4.257 6.690 1.00 90.75 87 GLY A N 1
ATOM 644 C CA . GLY A 1 87 ? -13.519 5.411 5.794 1.00 90.75 87 GLY A CA 1
ATOM 645 C C . GLY A 1 87 ? -12.450 6.438 6.187 1.00 90.75 87 GLY A C 1
ATOM 646 O O . GLY A 1 87 ? 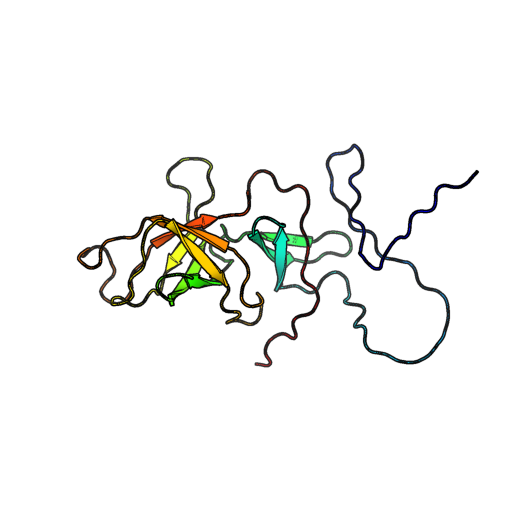-12.475 7.570 5.693 1.00 90.75 87 GLY A O 1
ATOM 647 N N . ALA A 1 88 ? -11.513 6.071 7.064 1.00 91.38 88 ALA A N 1
ATOM 648 C CA . ALA A 1 88 ? -10.401 6.917 7.465 1.00 91.38 88 ALA A CA 1
ATOM 649 C C . ALA A 1 88 ? -9.494 7.200 6.266 1.00 91.38 88 ALA A C 1
ATOM 651 O O . ALA A 1 88 ? -9.119 6.299 5.518 1.00 91.38 88 ALA A O 1
ATOM 652 N N . ARG A 1 89 ? -9.124 8.467 6.082 1.00 92.88 89 ARG A N 1
ATOM 653 C CA . ARG A 1 89 ? -8.244 8.907 4.994 1.00 92.88 89 ARG A CA 1
ATOM 654 C C . ARG A 1 89 ? -6.879 9.262 5.545 1.00 92.88 89 ARG A C 1
ATOM 656 O O . ARG A 1 89 ? -6.772 9.766 6.657 1.00 92.88 89 ARG A O 1
ATOM 663 N N . GLY A 1 90 ? -5.853 9.033 4.739 1.00 92.75 90 GLY A N 1
ATOM 664 C CA . GLY A 1 90 ? -4.490 9.378 5.105 1.00 92.75 90 GLY A CA 1
ATOM 665 C C . GLY A 1 90 ? -3.527 9.269 3.936 1.00 92.75 90 GLY A C 1
ATOM 666 O O . GLY A 1 90 ? -3.908 9.015 2.786 1.00 92.75 90 GLY A O 1
ATOM 667 N N . ILE A 1 91 ? -2.255 9.471 4.251 1.00 93.69 91 ILE A N 1
ATOM 668 C CA . ILE A 1 91 ? -1.147 9.293 3.322 1.00 93.69 91 ILE A CA 1
ATOM 669 C C . ILE A 1 91 ? -0.326 8.111 3.808 1.00 93.69 91 ILE A C 1
ATOM 671 O O . ILE A 1 91 ? 0.153 8.101 4.938 1.00 93.69 91 ILE A O 1
ATOM 675 N N . LEU A 1 92 ? -0.164 7.128 2.934 1.00 93.94 92 LEU A N 1
ATOM 676 C CA . LEU A 1 92 ? 0.728 6.005 3.134 1.00 93.94 92 LEU A CA 1
ATOM 677 C C . LEU A 1 92 ? 2.121 6.365 2.614 1.00 93.94 92 LEU A C 1
ATOM 679 O O . LEU A 1 92 ? 2.256 6.915 1.517 1.00 93.94 92 LEU A O 1
ATOM 683 N N . LEU A 1 93 ? 3.136 6.054 3.404 1.00 92.50 93 LEU A N 1
ATOM 684 C CA . LEU A 1 93 ? 4.548 6.208 3.081 1.00 92.50 93 LEU A CA 1
ATOM 685 C C . LEU A 1 93 ? 5.336 5.032 3.659 1.00 92.50 93 LEU A C 1
ATOM 687 O O . LEU A 1 93 ? 4.873 4.368 4.588 1.00 92.50 93 LEU A O 1
ATOM 691 N N . GLY A 1 94 ? 6.502 4.757 3.087 1.00 88.56 94 GLY A N 1
ATOM 692 C CA . GLY A 1 94 ? 7.405 3.746 3.616 1.00 88.56 94 GLY A CA 1
ATOM 693 C C . GLY A 1 94 ? 7.843 4.051 5.039 1.00 88.56 94 GLY A C 1
ATOM 694 O O . GLY A 1 94 ? 8.051 5.214 5.371 1.00 88.56 94 GLY A O 1
ATOM 695 N N . ASP A 1 95 ? 7.979 3.015 5.858 1.00 84.19 95 ASP A N 1
ATOM 696 C CA . ASP A 1 95 ? 8.580 3.127 7.183 1.00 84.19 95 ASP A CA 1
ATOM 697 C C . ASP A 1 95 ? 9.722 2.120 7.313 1.00 84.19 95 ASP A C 1
ATOM 699 O O . ASP A 1 95 ? 9.736 1.062 6.671 1.00 84.19 95 ASP A O 1
ATOM 703 N N . THR A 1 96 ? 10.704 2.459 8.135 1.00 71.75 96 THR A N 1
ATOM 704 C CA . THR A 1 96 ? 11.818 1.565 8.430 1.00 71.75 96 THR A CA 1
ATOM 705 C C . THR A 1 96 ? 11.320 0.354 9.226 1.00 71.75 96 THR A C 1
ATOM 707 O O . THR A 1 96 ? 10.699 0.528 10.276 1.00 71.75 96 THR A O 1
ATOM 710 N N . PRO A 1 97 ? 11.586 -0.888 8.776 1.00 66.06 97 PRO A N 1
ATOM 711 C CA . PRO A 1 97 ? 11.201 -2.077 9.524 1.00 66.06 97 PRO A CA 1
ATOM 712 C C . PRO A 1 97 ? 11.854 -2.092 10.904 1.00 66.06 97 PRO A C 1
ATOM 714 O O . PRO A 1 97 ? 13.078 -2.071 11.007 1.00 66.06 97 PRO A O 1
ATOM 717 N N . LEU A 1 98 ? 11.052 -2.237 11.960 1.00 56.84 98 LEU A N 1
ATOM 718 C CA . LEU A 1 98 ? 11.572 -2.467 13.314 1.00 56.84 98 LEU A CA 1
ATOM 719 C C . LEU A 1 98 ? 12.247 -3.848 13.446 1.00 56.84 98 LEU A C 1
ATOM 721 O O . LEU A 1 98 ? 13.139 -4.018 14.268 1.00 56.84 98 LEU A O 1
ATOM 725 N N . ASN A 1 99 ? 11.866 -4.819 12.601 1.00 55.41 99 ASN A N 1
ATOM 726 C CA . ASN A 1 99 ? 12.288 -6.223 12.691 1.00 55.41 99 ASN A CA 1
ATOM 727 C C . ASN A 1 99 ? 12.897 -6.755 11.379 1.00 55.41 99 ASN A C 1
ATOM 729 O O . ASN A 1 99 ? 12.385 -7.698 10.779 1.00 55.41 99 ASN A O 1
ATOM 733 N N . GLY A 1 100 ? 13.987 -6.140 10.913 1.00 55.31 100 GLY A N 1
ATOM 734 C CA . GLY A 1 100 ? 15.021 -6.831 10.125 1.00 55.31 100 GLY A CA 1
ATOM 735 C C . GLY A 1 100 ? 14.632 -7.523 8.807 1.00 55.31 100 GLY A C 1
ATOM 736 O O . GLY A 1 100 ? 15.383 -8.392 8.372 1.00 55.31 100 GLY A O 1
ATOM 737 N N . GLY A 1 101 ? 13.520 -7.172 8.145 1.00 63.50 101 GLY A N 1
ATOM 738 C CA . GLY A 1 101 ? 13.281 -7.660 6.774 1.00 63.50 101 GLY A CA 1
ATOM 739 C C . GLY A 1 101 ? 11.864 -7.575 6.205 1.00 63.50 101 GLY A C 1
ATOM 740 O O . GLY A 1 101 ? 11.707 -7.717 4.992 1.00 63.50 101 GLY A O 1
ATOM 741 N N . VAL A 1 102 ? 10.829 -7.344 7.021 1.00 69.38 102 VAL A N 1
ATOM 742 C CA . VAL A 1 102 ? 9.460 -7.193 6.494 1.00 69.38 102 VAL A CA 1
ATOM 743 C C . VAL A 1 102 ? 9.194 -5.720 6.178 1.00 69.38 102 VAL A C 1
ATOM 745 O O . VAL A 1 102 ? 9.233 -4.899 7.094 1.00 69.38 102 VAL A O 1
ATOM 748 N N . PRO A 1 103 ? 8.928 -5.356 4.914 1.00 77.31 103 PRO A N 1
ATOM 749 C CA . PRO A 1 103 ? 8.621 -3.981 4.563 1.00 77.31 103 PRO A CA 1
ATOM 750 C C . PRO A 1 103 ? 7.277 -3.586 5.173 1.00 77.31 103 PRO A C 1
ATOM 752 O O . PRO A 1 103 ? 6.247 -4.199 4.895 1.00 77.31 103 PRO A O 1
ATOM 755 N N . VAL A 1 104 ? 7.305 -2.549 6.003 1.00 84.81 104 VAL A N 1
ATOM 756 C CA . VAL A 1 104 ? 6.128 -1.951 6.632 1.00 84.81 104 VAL A CA 1
ATOM 757 C C . VAL A 1 104 ? 5.867 -0.584 6.018 1.00 84.81 104 VAL A C 1
ATOM 759 O O . VAL A 1 104 ? 6.768 0.085 5.507 1.00 84.81 104 VAL A O 1
ATOM 762 N N . CYS A 1 105 ? 4.604 -0.182 6.011 1.00 90.88 105 CYS A N 1
ATOM 763 C CA . CYS A 1 105 ? 4.204 1.144 5.575 1.00 90.88 105 CYS A CA 1
ATOM 764 C C . CYS A 1 105 ? 3.525 1.862 6.731 1.00 90.88 105 CYS A C 1
ATOM 766 O O . CYS A 1 105 ? 2.750 1.269 7.479 1.00 90.88 105 CYS A O 1
ATOM 768 N N . LYS A 1 106 ? 3.774 3.158 6.846 1.00 91.69 106 LYS A N 1
ATOM 769 C CA . LYS A 1 106 ? 3.132 4.026 7.819 1.00 91.69 106 LYS A CA 1
ATOM 770 C C . LYS A 1 106 ? 2.040 4.832 7.133 1.00 91.69 106 LYS A C 1
ATOM 772 O O . LYS A 1 106 ? 2.262 5.493 6.119 1.00 91.69 106 LYS A O 1
ATOM 777 N N . MET A 1 107 ? 0.844 4.778 7.698 1.00 92.12 107 MET A N 1
ATOM 778 C CA . MET A 1 107 ? -0.273 5.646 7.355 1.00 92.12 107 MET A CA 1
ATOM 779 C C . MET A 1 107 ? -0.260 6.838 8.312 1.00 92.12 107 MET A C 1
ATOM 781 O O . MET A 1 107 ? -0.416 6.676 9.517 1.00 92.12 107 MET A O 1
ATOM 785 N N . THR A 1 108 ? -0.052 8.038 7.781 1.00 90.75 108 THR A N 1
ATOM 786 C CA . THR A 1 108 ? -0.006 9.299 8.535 1.00 90.75 108 THR A CA 1
ATOM 787 C C . THR A 1 108 ? -1.094 10.265 8.049 1.00 90.75 108 THR A C 1
ATOM 789 O O . THR A 1 108 ? -1.804 9.985 7.076 1.00 90.75 108 THR A O 1
ATOM 792 N N . PHE A 1 109 ? -1.235 11.405 8.727 1.00 89.69 109 PHE A N 1
ATOM 793 C CA . PHE A 1 109 ? -2.279 12.410 8.496 1.00 89.69 109 PHE A CA 1
ATOM 794 C C . PHE A 1 109 ? -3.707 11.858 8.599 1.00 89.69 109 PHE A C 1
ATOM 796 O O . PHE A 1 109 ? -4.607 12.320 7.897 1.00 89.69 109 PHE A O 1
ATOM 803 N N . VAL A 1 110 ? -3.927 10.876 9.475 1.00 89.62 110 VAL A N 1
ATOM 804 C CA . VAL A 1 110 ? -5.274 10.384 9.771 1.00 89.62 110 VAL A CA 1
ATOM 805 C C . VAL A 1 110 ? -5.943 11.344 10.750 1.00 89.62 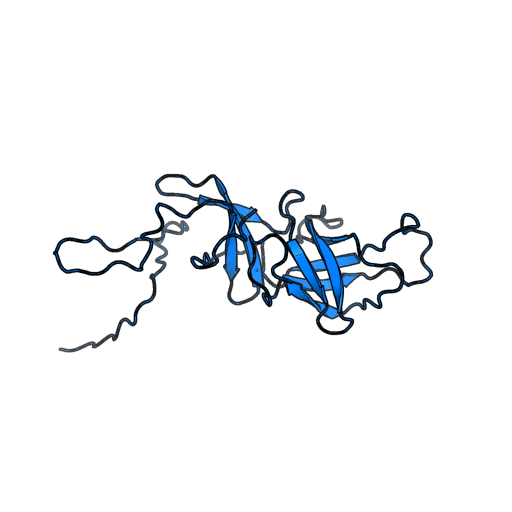110 VAL A C 1
ATOM 807 O O . VAL A 1 110 ? -5.343 11.735 11.753 1.00 89.62 110 VAL A O 1
ATOM 810 N N . THR A 1 111 ? -7.186 11.736 10.470 1.00 87.75 111 THR A N 1
ATOM 811 C CA . THR A 1 111 ? -7.977 12.590 11.370 1.00 87.75 111 THR A CA 1
ATOM 812 C C . THR A 1 111 ? -8.095 11.949 12.748 1.00 87.75 111 THR A C 1
ATOM 814 O O . THR A 1 111 ? -8.327 10.742 12.857 1.00 87.75 111 THR A O 1
ATOM 817 N N . ARG A 1 112 ? -7.953 12.743 13.811 1.00 83.00 112 ARG A N 1
ATOM 818 C CA . ARG A 1 112 ? -7.883 12.235 15.186 1.00 83.00 112 ARG A CA 1
ATOM 819 C C . ARG A 1 112 ? -9.142 11.469 15.590 1.00 83.00 112 ARG A C 1
ATOM 821 O O . ARG A 1 112 ? -9.040 10.434 16.244 1.00 83.00 112 ARG A O 1
ATOM 828 N N . GLU A 1 113 ? -10.298 11.936 15.137 1.00 82.31 113 GLU A N 1
ATOM 829 C CA . GLU A 1 113 ? -11.621 11.379 15.422 1.00 82.31 113 GLU A CA 1
ATOM 830 C C . GLU A 1 113 ? -11.968 10.180 14.531 1.00 82.31 113 GLU A C 1
ATOM 832 O O . GLU A 1 113 ? -12.943 9.478 14.806 1.00 82.31 113 GLU A O 1
ATOM 837 N N . ALA A 1 114 ? -11.199 9.922 13.463 1.00 82.44 114 ALA A N 1
ATOM 838 C CA . ALA A 1 114 ? -11.484 8.783 12.603 1.00 82.44 114 ALA A CA 1
ATOM 839 C C . ALA A 1 114 ? -11.249 7.482 13.362 1.00 82.44 114 ALA A C 1
ATOM 841 O O . ALA A 1 114 ? -10.194 7.244 13.956 1.00 82.44 114 ALA A O 1
ATOM 842 N N . LYS A 1 115 ? -12.243 6.604 13.294 1.00 80.69 115 LYS A N 1
ATOM 843 C CA . LYS A 1 115 ? -12.062 5.210 13.675 1.00 80.69 115 LYS A CA 1
ATOM 844 C C . LYS A 1 115 ? -11.097 4.599 12.666 1.00 80.69 115 LYS A C 1
ATOM 846 O O . LYS A 1 115 ? -11.214 4.863 11.477 1.00 80.69 115 LYS A O 1
ATOM 851 N N . PHE A 1 116 ? -10.099 3.869 13.126 1.00 84.81 116 PHE A N 1
ATOM 852 C CA . PHE A 1 116 ? -9.268 3.049 12.255 1.00 84.81 116 PHE A CA 1
ATOM 853 C C . PHE A 1 116 ? -8.830 1.861 13.091 1.00 84.81 116 PHE A C 1
ATOM 855 O O . PHE A 1 116 ? -8.293 2.041 14.189 1.00 84.81 116 PHE A O 1
ATOM 862 N N . GLU A 1 117 ? -9.175 0.672 12.623 1.00 87.00 117 GLU A N 1
ATOM 863 C CA . 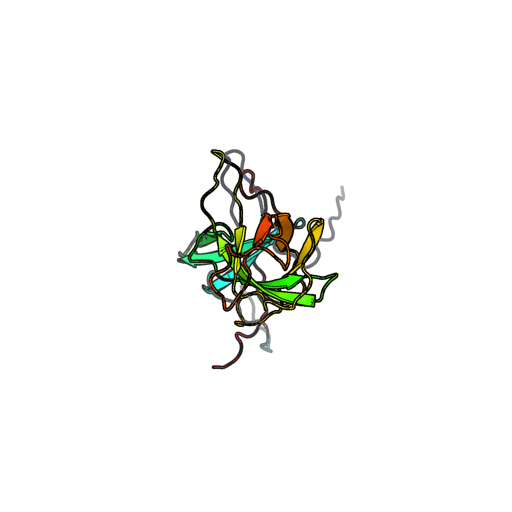GLU A 1 117 ? -9.031 -0.562 13.378 1.00 87.00 117 GLU A CA 1
ATOM 864 C C . GLU A 1 117 ? -8.030 -1.498 12.702 1.00 87.00 117 GLU A C 1
ATOM 866 O O . GLU A 1 117 ? -7.802 -1.465 11.489 1.00 87.00 117 GLU A O 1
ATOM 871 N N . VAL A 1 118 ? -7.394 -2.333 13.521 1.00 91.81 118 VAL A N 1
ATOM 872 C CA . VAL A 1 118 ? -6.478 -3.369 13.041 1.00 91.81 118 VAL A CA 1
ATOM 873 C C . VAL A 1 118 ? -7.268 -4.403 12.241 1.00 91.81 118 VAL A C 1
ATOM 875 O O . VAL A 1 118 ? -8.354 -4.812 12.644 1.00 91.81 118 VAL A O 1
ATOM 878 N N . GLY A 1 119 ? -6.717 -4.843 11.110 1.00 92.44 119 GLY A N 1
ATOM 879 C CA . GLY A 1 119 ? -7.366 -5.795 10.208 1.00 92.44 119 GLY A CA 1
ATOM 880 C C . GLY A 1 119 ? -8.175 -5.152 9.079 1.00 92.44 119 GLY A C 1
ATOM 881 O O . GLY A 1 119 ? -8.610 -5.858 8.169 1.00 92.44 119 GLY A O 1
ATOM 882 N N . GLU A 1 120 ? -8.347 -3.829 9.074 1.00 93.12 120 GLU A N 1
ATOM 883 C CA . GLU A 1 120 ? -9.037 -3.148 7.980 1.00 93.12 120 GLU A CA 1
ATOM 884 C C . GLU A 1 120 ? -8.220 -3.135 6.684 1.00 93.12 120 GLU A C 1
ATOM 886 O O . GLU A 1 120 ? -6.999 -2.948 6.683 1.00 93.12 120 GLU A O 1
ATOM 891 N N . ARG A 1 121 ? -8.917 -3.277 5.552 1.00 94.88 121 ARG A N 1
ATOM 892 C CA . ARG A 1 121 ? -8.317 -3.180 4.219 1.00 94.88 121 ARG A CA 1
ATOM 893 C C . ARG A 1 121 ? -8.082 -1.723 3.848 1.00 94.88 121 ARG A C 1
ATOM 895 O O . ARG A 1 121 ? -8.955 -0.873 4.020 1.00 94.88 121 ARG A O 1
ATOM 902 N N . VAL A 1 122 ? -6.910 -1.458 3.285 1.00 95.50 122 VAL A N 1
ATOM 903 C CA . VAL A 1 122 ? -6.478 -0.127 2.857 1.00 95.50 122 VAL A CA 1
ATOM 904 C C . VAL A 1 122 ? -6.455 -0.068 1.333 1.00 95.50 122 VAL A C 1
ATOM 906 O O . VAL A 1 122 ? -5.785 -0.870 0.674 1.00 95.50 122 VAL A O 1
ATOM 909 N N . LEU A 1 123 ? -7.183 0.893 0.772 1.00 95.25 123 LEU A N 1
ATOM 910 C CA . LEU A 1 123 ? -7.372 1.096 -0.661 1.00 95.25 123 LEU A CA 1
ATOM 911 C C . LEU A 1 123 ? -6.848 2.469 -1.090 1.00 95.25 123 LEU A C 1
ATOM 913 O O . LEU A 1 123 ? -6.800 3.404 -0.295 1.00 95.25 123 LEU A O 1
ATOM 917 N N . THR A 1 124 ? -6.490 2.641 -2.359 1.00 94.62 124 THR A N 1
ATOM 918 C CA . THR A 1 124 ? -6.130 3.963 -2.894 1.00 94.62 124 THR A CA 1
ATOM 919 C C . THR A 1 124 ? -7.348 4.846 -3.135 1.00 94.62 124 THR A C 1
ATOM 921 O O . THR A 1 124 ? -8.376 4.397 -3.640 1.00 94.62 124 THR A O 1
ATOM 924 N N . THR A 1 125 ? -7.228 6.142 -2.847 1.00 92.38 125 THR A N 1
ATOM 925 C CA . THR A 1 125 ? -8.304 7.123 -3.101 1.00 92.38 125 THR A CA 1
ATOM 926 C C . THR A 1 125 ? -8.281 7.694 -4.514 1.00 92.38 125 THR A C 1
ATOM 928 O O . THR A 1 125 ? -9.251 8.308 -4.944 1.00 92.38 125 THR A O 1
ATOM 931 N N . GLY A 1 126 ? -7.167 7.550 -5.232 1.00 87.00 126 GLY A N 1
ATOM 932 C CA . GLY A 1 126 ? -6.960 8.232 -6.509 1.00 87.00 126 GLY A CA 1
ATOM 933 C C . GLY A 1 126 ? -6.485 9.684 -6.385 1.00 87.00 126 GLY A C 1
ATOM 934 O O . GLY A 1 126 ? -6.186 10.332 -7.391 1.00 87.00 126 GLY A O 1
ATOM 935 N N . LEU A 1 127 ? -6.393 10.211 -5.159 1.00 83.00 127 LEU A N 1
ATOM 936 C CA . LEU A 1 127 ? -5.911 11.567 -4.918 1.00 83.00 127 LEU A CA 1
ATOM 937 C C . LEU A 1 127 ? -4.408 11.645 -5.239 1.00 83.00 127 LEU A C 1
ATOM 939 O O . LEU A 1 127 ? -3.638 10.732 -4.948 1.00 83.00 127 LEU A O 1
ATOM 943 N N . GLY A 1 128 ? -4.001 12.724 -5.910 1.00 77.56 128 GLY A N 1
ATOM 944 C CA . GLY A 1 128 ? -2.631 12.913 -6.406 1.00 77.56 128 GLY A CA 1
ATOM 945 C C . GLY A 1 128 ? -2.378 12.410 -7.834 1.00 77.56 128 GLY A C 1
ATOM 946 O O . GLY A 1 128 ? -1.285 12.616 -8.357 1.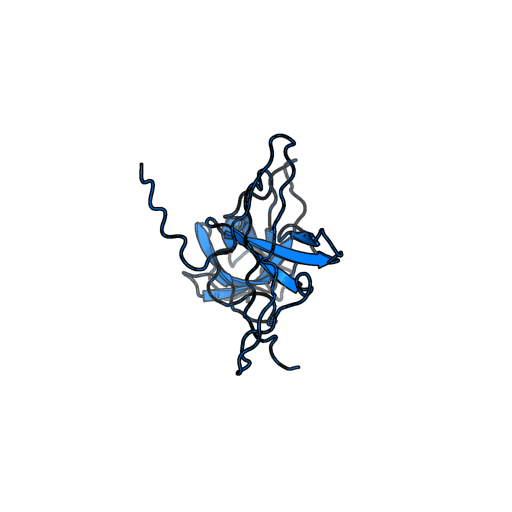00 77.56 128 GLY A O 1
ATOM 947 N N . GLY A 1 129 ? -3.354 11.765 -8.485 1.00 80.00 129 GLY A N 1
ATOM 948 C CA . GLY A 1 129 ? -3.333 11.468 -9.928 1.00 80.00 129 GLY A CA 1
ATOM 949 C C . GLY A 1 129 ? -2.297 10.437 -10.405 1.00 80.00 129 GLY A C 1
ATOM 950 O O . GLY A 1 129 ? -2.249 10.142 -11.594 1.00 80.00 129 GLY A O 1
ATOM 951 N N . THR A 1 130 ? -1.482 9.890 -9.499 1.00 84.19 130 THR A N 1
ATOM 952 C CA . THR A 1 130 ? -0.469 8.855 -9.788 1.00 84.19 130 THR A CA 1
ATOM 953 C C . THR A 1 130 ? -1.074 7.455 -9.721 1.00 84.19 130 THR A C 1
ATOM 955 O O . THR A 1 130 ? -0.863 6.627 -10.600 1.00 84.19 130 THR A O 1
ATOM 958 N N . PHE A 1 131 ? -1.844 7.183 -8.670 1.00 89.06 131 PHE A N 1
ATOM 959 C CA . PHE A 1 131 ? -2.520 5.906 -8.476 1.00 89.06 131 PHE A CA 1
ATOM 960 C C . PHE A 1 131 ? -3.993 6.089 -8.824 1.00 89.06 131 PHE A C 1
ATOM 962 O O . PHE A 1 131 ? -4.563 7.087 -8.394 1.00 89.06 131 PHE A O 1
ATOM 969 N N . PRO A 1 132 ? -4.635 5.182 -9.576 1.00 89.19 132 PRO A N 1
ATOM 970 C CA . PRO A 1 132 ? -6.083 5.196 -9.704 1.00 89.19 132 PRO A CA 1
ATOM 971 C C . PRO A 1 132 ? -6.729 4.835 -8.357 1.00 89.19 132 PRO A C 1
ATOM 973 O O . PRO A 1 132 ? -6.066 4.253 -7.489 1.00 89.19 132 PRO A O 1
ATOM 976 N N . PRO A 1 133 ? -8.009 5.177 -8.158 1.00 91.25 133 PRO A N 1
ATOM 977 C CA . PRO A 1 133 ? -8.739 4.769 -6.968 1.00 91.25 133 PRO A CA 1
ATOM 978 C C . PRO A 1 133 ? -8.954 3.250 -6.931 1.00 91.25 133 PRO A C 1
ATOM 980 O O . PRO A 1 133 ? -8.929 2.579 -7.964 1.00 91.25 133 PRO A O 1
ATOM 983 N N . ASN A 1 134 ? -9.248 2.740 -5.737 1.00 91.38 134 ASN A N 1
ATOM 984 C CA . ASN A 1 134 ? -9.717 1.379 -5.486 1.00 91.38 134 ASN A CA 1
ATOM 985 C C . ASN A 1 134 ? -8.696 0.262 -5.772 1.00 91.38 134 ASN A C 1
ATOM 987 O O . ASN A 1 134 ? -9.056 -0.847 -6.164 1.00 91.38 134 ASN A O 1
ATOM 991 N N . LEU A 1 135 ? -7.408 0.539 -5.577 1.00 92.44 135 LEU A N 1
ATOM 992 C CA . LEU A 1 135 ? -6.366 -0.483 -5.590 1.00 92.44 135 LEU A CA 1
ATOM 993 C C . LEU A 1 135 ? -6.019 -0.905 -4.165 1.00 92.44 135 LEU A C 1
ATOM 995 O O . LEU A 1 135 ? -5.814 -0.054 -3.300 1.00 92.44 135 LEU A O 1
ATOM 999 N N . LEU A 1 136 ? -5.896 -2.215 -3.942 1.00 94.88 136 LEU A N 1
ATOM 1000 C CA . LEU A 1 136 ? -5.498 -2.762 -2.649 1.00 94.88 136 LEU A CA 1
ATOM 1001 C C . LEU A 1 136 ? -4.031 -2.441 -2.357 1.00 94.88 136 LEU A C 1
ATOM 1003 O O . LEU A 1 136 ? -3.133 -2.821 -3.112 1.00 94.88 136 LEU A O 1
ATOM 1007 N N . VAL A 1 137 ? -3.801 -1.765 -1.238 1.00 94.94 137 VAL A N 1
ATOM 1008 C CA . VAL A 1 137 ? -2.464 -1.480 -0.714 1.00 94.94 137 VAL A CA 1
ATOM 1009 C C . VAL A 1 137 ? -2.061 -2.559 0.279 1.00 94.94 137 VAL A C 1
ATOM 1011 O O . VAL A 1 137 ? -0.988 -3.146 0.160 1.00 94.94 137 VAL A O 1
ATOM 1014 N N . GLY A 1 138 ? -2.931 -2.842 1.247 1.00 94.31 138 GLY A N 1
ATOM 1015 C CA . GLY A 1 138 ? -2.565 -3.639 2.405 1.00 94.31 138 GLY A CA 1
ATOM 1016 C C . GLY A 1 138 ? -3.667 -3.745 3.444 1.00 94.31 138 GLY A C 1
ATOM 1017 O O . GLY A 1 138 ? -4.828 -3.435 3.170 1.00 94.31 138 GLY A O 1
ATOM 1018 N N . THR A 1 139 ? -3.270 -4.179 4.634 1.00 94.56 139 THR A N 1
ATOM 1019 C CA . THR A 1 139 ? -4.138 -4.315 5.807 1.00 94.56 139 THR A CA 1
ATOM 1020 C C . THR A 1 139 ? -3.514 -3.575 6.982 1.00 94.56 139 THR A C 1
ATOM 1022 O O . THR A 1 139 ? -2.295 -3.614 7.149 1.00 94.56 139 THR A O 1
ATOM 1025 N N . VAL A 1 140 ? -4.320 -2.895 7.794 1.00 93.31 140 VAL A N 1
ATOM 1026 C CA . VAL A 1 140 ? -3.840 -2.217 9.005 1.00 93.31 140 VAL A CA 1
ATOM 1027 C C . VAL A 1 140 ? -3.281 -3.259 9.975 1.00 93.31 140 VAL A C 1
ATOM 1029 O O . VAL A 1 140 ? -4.009 -4.155 10.401 1.00 93.31 140 VAL A O 1
ATOM 1032 N N . SER A 1 141 ? -1.996 -3.152 10.309 1.00 90.62 141 SER A N 1
ATOM 1033 C CA . SER A 1 141 ? -1.317 -4.041 11.258 1.00 90.62 141 SER A CA 1
ATOM 1034 C C . SER A 1 141 ? -1.320 -3.472 12.670 1.00 90.62 141 SER A C 1
ATOM 1036 O O . SER A 1 141 ? -1.497 -4.217 13.628 1.00 90.62 141 SER A O 1
ATOM 1038 N N . GLU A 1 142 ? -1.170 -2.154 12.802 1.00 87.75 142 GLU A N 1
ATOM 1039 C CA . GLU A 1 142 ? -1.163 -1.481 14.097 1.00 87.75 142 GLU A CA 1
ATOM 1040 C C . GLU A 1 142 ? -1.963 -0.188 14.042 1.00 87.75 142 GLU A C 1
ATOM 1042 O O . GLU A 1 142 ? -1.791 0.639 13.140 1.00 87.75 142 GLU A O 1
ATOM 1047 N N . ALA A 1 143 ? -2.808 -0.005 15.055 1.00 85.06 143 ALA A N 1
ATOM 1048 C CA . ALA A 1 143 ? -3.601 1.192 15.239 1.00 85.06 143 ALA A CA 1
ATOM 1049 C C . ALA A 1 143 ? -3.491 1.693 16.686 1.00 85.06 143 ALA A C 1
ATOM 1051 O O . ALA A 1 143 ? -4.006 1.031 17.590 1.00 85.06 143 ALA A O 1
ATOM 1052 N N . PRO A 1 144 ? -2.848 2.846 16.959 1.00 78.25 144 PRO A N 1
ATOM 1053 C CA . PRO A 1 144 ? -2.840 3.426 18.293 1.00 78.25 144 PRO A CA 1
ATOM 1054 C C . PRO A 1 144 ? -4.274 3.766 18.699 1.00 78.25 144 PRO A C 1
ATOM 1056 O O . PRO A 1 144 ? -4.986 4.345 17.879 1.00 78.25 144 PRO A O 1
ATOM 1059 N N . PRO A 1 145 ? -4.717 3.473 19.930 1.00 70.19 145 PRO A N 1
ATOM 1060 C CA . PRO A 1 145 ? -6.073 3.789 20.366 1.00 70.19 145 PRO A CA 1
ATOM 1061 C C . PRO A 1 145 ? -6.355 5.299 20.323 1.00 70.19 145 PRO A C 1
ATOM 1063 O O . PRO A 1 145 ? -5.441 6.123 20.373 1.00 70.19 145 PRO A O 1
ATOM 1066 N N . LEU A 1 146 ? -7.639 5.672 20.263 1.00 67.38 146 LEU A N 1
ATOM 1067 C CA . LEU A 1 146 ? -8.096 7.075 20.270 1.00 67.38 146 LEU A CA 1
ATOM 1068 C C . LEU A 1 146 ? -7.574 7.875 21.480 1.00 67.38 146 LEU A C 1
ATOM 1070 O O . LEU A 1 146 ? -7.423 9.092 21.405 1.00 67.38 146 LEU A O 1
ATOM 1074 N N . THR A 1 147 ? -7.282 7.180 22.578 1.00 61.28 147 THR A N 1
ATOM 1075 C CA . THR A 1 147 ? -6.767 7.711 23.845 1.00 61.28 147 THR A CA 1
ATOM 1076 C C . THR A 1 147 ? -5.241 7.817 23.906 1.00 61.28 147 THR A C 1
ATOM 1078 O O . THR A 1 147 ? -4.710 8.286 24.908 1.00 61.28 147 THR A O 1
ATOM 1081 N N . ALA A 1 148 ? -4.507 7.384 22.875 1.00 61.56 148 ALA A N 1
ATOM 1082 C CA . ALA A 1 148 ? -3.049 7.409 22.895 1.00 61.56 148 ALA A CA 1
ATOM 1083 C C . ALA A 1 148 ? -2.500 8.840 22.753 1.00 61.56 148 ALA A C 1
ATOM 1085 O O . ALA A 1 148 ? -2.606 9.455 21.689 1.00 61.56 148 ALA A O 1
ATOM 1086 N N . GLU A 1 149 ? -1.826 9.326 23.799 1.00 57.69 149 GLU A N 1
ATOM 1087 C CA . GLU A 1 149 ? -1.142 10.631 23.833 1.00 57.69 149 GLU A CA 1
ATOM 1088 C C . GLU A 1 149 ? 0.120 10.702 22.954 1.00 57.69 149 GLU A C 1
ATOM 1090 O O . GLU A 1 149 ? 0.653 11.780 22.718 1.00 57.69 149 GLU A O 1
ATOM 1095 N N . LYS A 1 150 ? 0.593 9.563 22.424 1.00 54.75 150 LYS A N 1
ATOM 1096 C CA . LYS A 1 150 ? 1.785 9.484 21.554 1.00 54.75 150 LYS A CA 1
ATOM 1097 C C . LYS A 1 150 ? 1.601 10.096 20.159 1.00 54.75 150 LYS A C 1
ATOM 1099 O O . LYS A 1 150 ? 2.564 10.176 19.404 1.00 54.75 150 LYS A O 1
ATOM 1104 N N . ASN A 1 151 ? 0.388 10.501 19.800 1.00 58.47 151 ASN A N 1
ATOM 1105 C CA . ASN A 1 151 ? 0.132 11.212 18.553 1.00 58.47 151 ASN A CA 1
ATOM 1106 C C . ASN A 1 151 ? 0.403 12.704 18.772 1.00 58.47 151 ASN A C 1
ATOM 1108 O O . ASN A 1 151 ? 0.016 13.237 19.806 1.00 58.47 151 ASN A O 1
ATOM 1112 N N . SER A 1 152 ? 1.035 13.386 17.815 1.00 57.38 152 SER A N 1
ATOM 1113 C CA . SER A 1 152 ? 1.498 14.786 17.885 1.00 57.38 152 SER A CA 1
ATOM 1114 C C . SER A 1 152 ? 0.376 15.848 17.960 1.00 57.38 152 SER A C 1
ATOM 1116 O O . SER A 1 152 ? 0.450 16.904 17.336 1.00 57.38 152 SER A O 1
ATOM 1118 N N . GLY A 1 153 ? -0.702 15.572 18.694 1.00 61.56 153 GLY A N 1
ATOM 1119 C CA . GLY A 1 153 ? -1.834 16.447 19.000 1.00 61.56 153 GLY A CA 1
ATOM 1120 C C . GLY A 1 153 ? -2.851 16.620 17.870 1.00 61.56 153 GLY A C 1
ATOM 1121 O O . GLY A 1 153 ? -4.049 16.704 18.149 1.00 61.56 153 GLY A O 1
ATOM 1122 N N . LEU A 1 154 ? -2.394 16.636 16.613 1.00 76.44 154 LEU A N 1
ATOM 1123 C CA . LEU A 1 154 ? -3.194 17.059 15.454 1.00 76.44 154 LEU A CA 1
ATOM 1124 C C . LEU A 1 154 ? -3.684 15.914 14.557 1.00 76.44 154 LEU A C 1
ATOM 1126 O O . LEU A 1 154 ? -4.761 16.010 13.976 1.00 76.44 154 LEU A O 1
ATOM 1130 N N . TYR A 1 155 ? -2.913 14.837 14.428 1.00 83.31 155 TYR A N 1
ATOM 1131 C CA . TYR A 1 155 ? -3.227 13.699 13.560 1.00 83.31 155 TYR A CA 1
ATOM 1132 C C . TYR A 1 155 ? -2.772 12.395 14.202 1.00 83.31 155 TYR A C 1
ATOM 1134 O O . TYR A 1 155 ? -1.894 12.386 15.063 1.00 83.31 155 TYR A O 1
ATOM 1142 N N . ARG A 1 156 ? -3.389 11.294 13.779 1.00 85.88 156 ARG A N 1
ATOM 1143 C CA . ARG A 1 156 ? -3.025 9.935 14.177 1.00 85.88 156 ARG A CA 1
ATOM 1144 C C . ARG A 1 156 ? -2.195 9.268 13.094 1.00 85.88 156 ARG A C 1
ATOM 1146 O O . ARG A 1 156 ? -2.302 9.592 11.907 1.00 85.88 156 ARG A O 1
ATOM 1153 N N . GLU A 1 157 ? -1.382 8.323 13.534 1.00 86.88 157 GLU A N 1
ATOM 1154 C CA . GLU A 1 157 ? -0.568 7.479 12.669 1.00 86.88 157 GLU A CA 1
ATOM 1155 C C . GLU A 1 157 ? -0.882 6.007 12.932 1.00 86.88 157 GLU A C 1
ATOM 1157 O O . GLU A 1 157 ? -1.325 5.651 14.021 1.00 86.88 157 GLU A O 1
ATOM 1162 N N . GLY A 1 158 ? -0.667 5.154 11.939 1.00 88.88 158 GLY A N 1
ATOM 1163 C CA . GLY A 1 158 ? -0.841 3.709 12.041 1.00 88.88 158 GLY A CA 1
ATOM 1164 C C . GLY A 1 158 ? 0.112 2.970 11.118 1.00 88.88 158 GLY A C 1
ATOM 1165 O O . GLY A 1 158 ? 0.676 3.566 10.199 1.00 88.88 158 GLY A O 1
ATOM 1166 N N . GLN A 1 159 ? 0.280 1.672 11.345 1.00 90.75 159 GLN A N 1
ATOM 1167 C CA . GLN A 1 159 ? 1.061 0.817 10.457 1.00 90.75 159 GLN A CA 1
ATOM 1168 C C . GLN A 1 159 ? 0.147 -0.025 9.572 1.00 90.75 159 GLN A C 1
ATOM 1170 O O . GLN A 1 159 ? -0.925 -0.480 9.979 1.00 90.75 159 GLN A O 1
ATOM 1175 N N . VAL A 1 160 ? 0.592 -0.231 8.341 1.00 92.44 160 VAL A N 1
ATOM 1176 C CA . VAL A 1 160 ? -0.091 -0.995 7.306 1.00 92.44 160 VAL A CA 1
ATOM 1177 C C . VAL A 1 160 ? 0.889 -2.017 6.752 1.00 92.44 160 VAL A C 1
ATOM 1179 O O . VAL A 1 160 ? 1.961 -1.669 6.252 1.00 92.44 160 VAL A O 1
ATOM 1182 N N . ALA A 1 161 ? 0.491 -3.283 6.803 1.00 92.06 161 ALA A N 1
ATOM 1183 C CA . ALA A 1 161 ? 1.194 -4.373 6.153 1.00 92.06 161 ALA A CA 1
ATOM 1184 C C . ALA A 1 161 ? 0.808 -4.416 4.662 1.00 92.06 161 ALA A C 1
ATOM 1186 O O . ALA A 1 161 ? -0.384 -4.550 4.351 1.00 92.06 161 ALA A O 1
ATOM 1187 N N . PRO A 1 162 ? 1.772 -4.314 3.729 1.00 92.69 162 PRO A N 1
ATOM 1188 C CA . PRO A 1 162 ? 1.517 -4.465 2.299 1.00 92.69 162 PRO A CA 1
ATOM 1189 C C . PRO A 1 162 ? 0.839 -5.797 1.956 1.00 92.69 162 PRO A C 1
ATOM 1191 O O . PRO A 1 162 ? 1.218 -6.851 2.459 1.00 92.69 162 PRO A O 1
ATOM 1194 N N . ALA A 1 163 ? -0.145 -5.769 1.055 1.00 92.12 163 ALA A N 1
ATOM 1195 C CA . ALA A 1 163 ? -0.774 -6.989 0.535 1.00 92.12 163 ALA A CA 1
ATOM 1196 C C . ALA A 1 163 ? 0.099 -7.684 -0.528 1.00 92.12 163 ALA A C 1
ATOM 1198 O O . ALA A 1 163 ? 0.039 -8.908 -0.708 1.00 92.12 163 ALA A O 1
ATOM 1199 N N . ALA A 1 164 ? 0.897 -6.892 -1.251 1.00 89.81 164 ALA A N 1
ATOM 1200 C CA . ALA A 1 164 ? 1.904 -7.388 -2.173 1.00 89.81 164 ALA A CA 1
ATOM 1201 C C . ALA A 1 164 ? 3.167 -7.794 -1.404 1.00 89.81 164 ALA A C 1
ATOM 1203 O O . ALA A 1 164 ? 3.637 -7.058 -0.540 1.00 89.81 164 ALA A O 1
ATOM 1204 N N . ASP A 1 165 ? 3.732 -8.946 -1.758 1.00 86.38 165 ASP A N 1
ATOM 1205 C CA . ASP A 1 165 ? 5.049 -9.345 -1.270 1.00 86.38 165 ASP A CA 1
ATOM 1206 C C . ASP A 1 165 ? 6.111 -8.529 -2.016 1.00 86.38 165 ASP A C 1
ATOM 1208 O O . ASP A 1 165 ? 6.343 -8.737 -3.207 1.00 86.38 165 ASP A O 1
ATOM 1212 N N . LEU A 1 166 ? 6.703 -7.551 -1.329 1.00 84.38 166 LEU A N 1
ATOM 1213 C CA . LEU A 1 166 ? 7.722 -6.675 -1.910 1.00 84.38 166 LEU A CA 1
ATOM 1214 C C . LEU A 1 166 ? 9.119 -7.326 -1.928 1.00 84.38 166 LEU A C 1
ATOM 1216 O O . LEU A 1 166 ? 10.020 -6.773 -2.558 1.00 84.38 166 LEU A O 1
ATOM 1220 N N . ASN A 1 167 ? 9.300 -8.486 -1.283 1.00 84.50 167 ASN A N 1
ATOM 1221 C CA . ASN A 1 167 ? 10.570 -9.212 -1.225 1.00 84.50 167 ASN A CA 1
ATOM 1222 C C . ASN A 1 167 ? 10.713 -10.234 -2.375 1.00 84.50 167 ASN A C 1
ATOM 1224 O O . ASN A 1 167 ? 11.804 -10.356 -2.931 1.00 84.50 167 ASN A O 1
ATOM 1228 N N . ASP A 1 168 ? 9.638 -10.927 -2.787 1.00 84.25 168 ASP A N 1
ATOM 1229 C CA . ASP A 1 168 ? 9.624 -11.827 -3.968 1.00 84.25 168 ASP A CA 1
ATOM 1230 C C . ASP A 1 168 ? 8.726 -11.288 -5.099 1.00 84.25 168 ASP A C 1
ATOM 1232 O O . ASP A 1 168 ? 7.616 -11.764 -5.359 1.00 84.25 168 ASP A O 1
ATOM 1236 N N . LEU A 1 169 ? 9.232 -10.286 -5.823 1.00 83.50 169 LEU A N 1
ATOM 1237 C CA . LEU A 1 169 ? 8.553 -9.705 -6.983 1.00 83.50 169 LEU A CA 1
ATOM 1238 C C . LEU A 1 169 ? 8.958 -10.415 -8.281 1.00 83.50 169 LEU A C 1
ATOM 1240 O O . LEU A 1 169 ? 10.030 -10.193 -8.850 1.00 83.50 169 LEU A O 1
ATOM 1244 N N . ARG A 1 170 ? 8.054 -11.258 -8.787 1.00 81.25 170 ARG A N 1
ATOM 1245 C CA . ARG A 1 170 ? 8.220 -11.967 -10.065 1.00 81.25 170 ARG A CA 1
ATOM 1246 C C . ARG A 1 170 ? 7.608 -11.197 -11.224 1.00 81.25 170 ARG A C 1
ATOM 1248 O O . ARG A 1 170 ? 8.313 -10.724 -12.103 1.00 81.25 170 ARG A O 1
ATOM 1255 N N . GLU A 1 171 ? 6.296 -11.044 -11.217 1.00 81.56 171 GLU A N 1
ATOM 1256 C CA . GLU A 1 171 ? 5.575 -10.405 -12.313 1.00 81.56 171 GLU A CA 1
ATOM 1257 C C . GLU A 1 171 ? 4.834 -9.183 -11.801 1.00 81.56 171 GLU A C 1
ATOM 1259 O O . GLU A 1 171 ? 4.127 -9.245 -10.796 1.00 81.56 171 GLU A O 1
ATOM 1264 N N . MET A 1 172 ? 5.000 -8.069 -12.509 1.00 87.69 172 MET A N 1
ATOM 1265 C CA . MET A 1 172 ? 4.377 -6.797 -12.179 1.00 87.69 172 MET A CA 1
ATOM 1266 C C . MET A 1 172 ? 3.824 -6.137 -13.436 1.00 87.69 172 MET A C 1
ATOM 1268 O O . MET A 1 172 ? 4.375 -6.270 -14.531 1.00 87.69 172 MET A O 1
ATOM 1272 N N . PHE A 1 173 ? 2.731 -5.408 -13.259 1.00 89.00 173 PHE A N 1
ATOM 1273 C CA . PHE A 1 173 ? 2.015 -4.721 -14.320 1.00 89.00 173 PHE A CA 1
ATOM 1274 C C . PHE A 1 173 ? 2.077 -3.219 -14.081 1.00 89.00 173 PHE A C 1
ATOM 1276 O O . PHE A 1 173 ? 1.906 -2.751 -12.958 1.00 89.00 173 PHE A O 1
ATOM 1283 N N . ILE A 1 174 ? 2.304 -2.460 -15.148 1.00 88.44 174 ILE A N 1
ATOM 1284 C CA . ILE A 1 174 ? 2.264 -0.998 -15.117 1.00 88.44 174 ILE A CA 1
ATOM 1285 C C . ILE A 1 174 ? 0.910 -0.582 -15.675 1.00 88.44 174 ILE A C 1
ATOM 1287 O O . ILE A 1 174 ? 0.558 -0.983 -16.788 1.00 88.44 174 ILE A O 1
ATOM 1291 N N . LEU A 1 175 ? 0.138 0.194 -14.914 1.00 85.31 175 LEU A N 1
ATOM 1292 C CA . LEU A 1 175 ? -1.156 0.666 -15.401 1.00 85.31 175 LEU A CA 1
ATOM 1293 C C . LEU A 1 175 ? -0.944 1.895 -16.287 1.00 85.31 175 LEU A C 1
ATOM 1295 O O . LEU A 1 175 ? -0.783 3.016 -15.811 1.00 85.31 175 LEU A O 1
ATOM 1299 N N . THR A 1 176 ? -0.973 1.665 -17.595 1.00 76.81 176 THR A N 1
ATOM 1300 C CA . THR A 1 176 ? -0.979 2.706 -18.623 1.00 76.81 176 THR A CA 1
ATOM 1301 C C . THR A 1 176 ? -2.432 3.094 -18.908 1.00 76.81 176 THR A C 1
ATOM 1303 O O . THR A 1 176 ? -3.179 2.273 -19.442 1.00 76.81 176 THR A O 1
ATOM 1306 N N . GLY A 1 177 ? -2.873 4.309 -18.566 1.00 61.62 177 GLY A N 1
ATOM 1307 C CA . GLY A 1 177 ? -4.235 4.740 -18.936 1.00 61.62 177 GLY A CA 1
ATOM 1308 C C . GLY A 1 177 ? -4.930 5.770 -18.049 1.00 61.62 177 GLY A C 1
ATOM 1309 O O . GLY A 1 177 ? -6.043 6.170 -18.376 1.00 61.62 177 GLY A O 1
ATOM 1310 N N . GLY A 1 178 ? -4.312 6.234 -16.962 1.00 51.25 178 GLY A N 1
ATOM 1311 C CA . GLY A 1 178 ? -4.820 7.390 -16.225 1.00 51.25 178 GLY A CA 1
ATOM 1312 C C . GLY A 1 178 ? -4.364 8.681 -16.897 1.00 51.25 178 GLY A C 1
ATOM 1313 O O . GLY A 1 178 ? -3.165 8.885 -17.071 1.00 51.25 178 GLY A O 1
ATOM 1314 N N . SER A 1 179 ? -5.290 9.566 -17.274 1.00 38.62 179 SER A N 1
ATOM 1315 C CA . SER A 1 179 ? -4.907 10.962 -17.497 1.00 38.62 179 SER A CA 1
ATOM 1316 C C . SER A 1 179 ? -4.365 11.487 -16.165 1.00 38.62 179 SER A C 1
ATOM 1318 O O . SER A 1 179 ? -5.102 11.401 -15.178 1.00 38.62 179 SER A O 1
ATOM 1320 N N . PRO A 1 180 ? -3.131 12.020 -16.084 1.00 44.69 180 PRO A N 1
ATOM 1321 C CA . PRO A 1 180 ? -2.721 12.738 -14.887 1.00 44.69 180 PRO A CA 1
ATOM 1322 C C . PRO A 1 180 ? -3.742 13.857 -14.663 1.00 44.69 180 PRO A C 1
ATOM 1324 O O . PRO A 1 180 ? -4.137 14.535 -15.620 1.00 44.69 180 PRO A O 1
ATOM 1327 N N . ALA A 1 181 ? -4.239 13.996 -13.432 1.00 45.50 181 ALA A N 1
ATOM 1328 C CA . ALA A 1 181 ? -5.129 15.094 -13.081 1.00 45.50 181 ALA A CA 1
ATOM 1329 C C . ALA A 1 181 ? -4.434 16.406 -13.479 1.00 45.50 181 ALA A C 1
ATOM 1331 O O . ALA A 1 181 ? -3.312 16.670 -13.041 1.00 45.50 181 ALA A O 1
ATOM 1332 N N . LYS A 1 182 ? -5.063 17.165 -14.387 1.00 35.59 182 LYS A N 1
ATOM 1333 C CA . LYS A 1 182 ? -4.562 18.460 -14.859 1.00 35.59 182 LYS A CA 1
ATOM 1334 C C . LYS A 1 182 ? -4.337 19.354 -13.636 1.00 35.59 182 LYS A C 1
ATOM 1336 O O . LYS A 1 182 ? -5.256 19.515 -12.838 1.00 35.59 182 LYS A O 1
ATOM 1341 N N . LYS A 1 183 ? -3.115 19.866 -13.500 1.00 35.31 183 LYS A N 1
ATOM 1342 C CA . LYS A 1 183 ? -2.748 20.863 -12.495 1.00 35.31 183 LYS A CA 1
ATOM 1343 C C . LYS A 1 183 ? -3.235 22.242 -12.923 1.00 35.31 183 LYS A C 1
ATOM 1345 O O . LYS A 1 183 ? -3.233 22.486 -14.153 1.00 35.31 183 LYS A O 1
#

Foldseek 3Di:
DDDDDDDPDDFDWDDDPPQDTFTDDDDDDDDDDDDDDPPPQQDDFLFWKADPQFTFATWHDGDNGDTDGDGQLAQVGWFWKAWPPQRWTFIKHHDDDPDDDFTKIKTKPTFLPTDDDFFTWMWGCCPQQSDHTGTTFFTFHFFDDSPDPPPPVGIGMTMGHGSDDNPDDDDMDTDDDGDRDDD

Radius of gyration: 19.63 Å; chains: 1; bounding box: 33×51×67 Å

Secondary structure (DSSP, 8-state):
--------S-PPEE--TTS--EE-PPP--------------S--TT-EEEETTEEEEEEEEE-SS-EEEEETTSTT--EEEEETTT--EEEEEEE--TTTT--EEEEEEEETT----TT-EEEE--TTSSSPSS-EEEEEEE---TT-TTS-SSEEEEEEEESS-SSS----EE---PPPPP-

Sequence (183 aa):
MRRTGICGRKTCVCKPRSGRWTICGPKTTGSGRCWRSVISNPTASWQPVVTPRGIVGKTGTVGRTTTRVMLISDENCKVSVLTEGSGARGILLGDTPLNGGVPVCKMTFVTREAKFEVGERVLTTGLGGTFPPNLLVGTVSEAPPLTAEKNSGLYREGQVAPAADLNDLREMFILTGGSPAKK

=== Feature glossary ===
The features interleaved in this record are:

— What the protein is —

Sequence gives the chain of amino acids in standard one-letter code (A=alanine, C=cysteine, …, Y=tyrosine), read N→C. It is the only feature that is directly encoded by the gene; all structural features are derived from the folded form of this sequence.

Database cross-references. InterPro integrates a dozen domain/family signature databases into unified entries with residue-range hits. GO terms attach function/process/location labels with evidence codes. CATH codes position the fold in a four-level structural taxonomy. Organism is the NCBI-taxonomy species name.

— Where its atoms are —

Atomic coordinates in PDBx/mmCIF format — the same representation the Protein Data Bank distributes. Each line of the _atom_site loop places one backbone atom in Cartesian space (units: ångströms, origin: arbitrary).

The six renders are orthographic views along the three Cartesian axes in both directions. Representation (cartoon, sticks, or surface) and color scheme (sequence-rainbow or by-chain) vary across proteins so the training set covers all the common visualization conventions.

— Local backbone conformation —

Eight-state secondary structure (DSSP): H is the canonical α-helix, G the tighter 3₁₀-helix, I the wider π-helix; E/B are β-structure, T and S are turns and bends, and '-' is everything else. DSSP derives these from the pattern of main-chain N–H···O=C hydrogen bonds, not from the sequence.

P-SEA three-state annotation labels each residue as helix, strand, or coil based purely on the geometry of the Cα trace. It serves as a fallback when the full backbone (and thus DSSP) is unavailable.

The φ/ψ torsion pair specifies the backbone conformation at each residue. φ rotates about the N–Cα bond, ψ about the Cα–C bond. Steric clashes forbid most of the (φ, ψ) plane — the allowed regions (α-helix basin, β-sheet basin, left-handed helix) are the Ramachandran-allowed regions.

— Global shape and packing —

The geometric summary reports three shape descriptors. Rg (radius of gyration) measures how spread out the Cα atoms are about their centre of mass; compact globular proteins have small Rg, elongated or unfolded ones large. Cα contacts (<8 Å, |i−j|>4) count long-range residue pairs in spatial proximity — high for tightly packed folds, near zero for rods or random coil. The bounding-box extents give the protein's footprint along x, y, z in Å.

Solvent-accessible surface area (SASA) is the area in Å² traced out by the centre of a 1.4 Å probe sphere (a water molecule) rolled over the protein's van der Waals surface (Shrake–Rupley / Lee–Richards construction). Buried residues have near-zero SASA; fully exposed residues can exceed 200 Å². The total SASA scales roughly with the number of surface residues.

The contact map is a binary N×N matrix image: pixel (i, j) is dark where Cα_i and Cα_j are within 8 Å and |i−j|>4. Because the |i−j|>4 filter removes local helical contacts, off-diagonal stripes parallel to the main diagonal indicate parallel β-sheets; stripes perpendicular to it indicate antiparallel β-sheets. The Ramachandran plot scatters every residue's (φ, ψ) pair against the sterically allowed regions. The PAE heatmap renders the predicted-aligned-error matrix.

— Structural neighborhood —

3Di is Foldseek's structural alphabet. Each residue is assigned one of twenty discrete states based on how its Cα sits relative to its spatial (not sequential) neighbors. Aligning 3Di strings finds structural homologs roughly as well as full 3D superposition, but orders of magnitude faster.

Nearest PDB neighbors are the top structural matches found by Foldseek when searching this structure against the entire Protein Data Bank. Each hit reports a TM-score (0 to 1; >0.5 almost always implies the same fold) and an E-value. These are *structural* homologs — they may share no detectable sequence similarity.

— Confidence and disorder —

For AlphaFold models, the B-factor field carries pLDDT — the model's own estimate of local accuracy on a 0–100 scale. Regions with pLDDT<50 should be treated as essentially unmodeled; they often correspond to intrinsically disordered segments.

Crystallographic B-factors measure how much each atom's electron density is smeared out, in Å². They rise in mobile loops and surface residues and fall in the buried interior. In AlphaFold models this column is repurposed to hold pLDDT instead.

Predicted aligned error is AlphaFold's pairwise confidence. Unlike pLDDT (per-residue), PAE is per-residue-pair and captures whether two parts of the structure are correctly placed relative to each other. Units are ångströms of expected positional error.